Protein AF-A0A925H344-F1 (afdb_monomer)

Secondary structure (DSSP, 8-state):
-HHHHTT---TTS----HHHHHHHHHHHHHHHHHHHHHHHHHHHHHHHHHHHHS-EEEEEETT-BBTTT-SB-TTTHHHHHTT--EEEE-TTSSEEEEEE-TTSSEEEEEEE---SHHHHHT-HHHHHHHHHHHHHHHHHHHHHHHHHHHHHHHHHHHHHTT-TT--------SHHHHHHHHHHHHHHHHHHHHHHHT-

Radius of gyration: 33.91 Å; Cα contacts (8 Å, |Δi|>4): 231; chains: 1; bounding box: 61×30×98 Å

Mean predicted aligned error: 12.27 Å

Structure (mmCIF, N/CA/C/O backbone):
data_AF-A0A925H344-F1
#
_entry.id   AF-A0A925H344-F1
#
loop_
_atom_site.group_PDB
_atom_site.id
_atom_site.type_symbol
_atom_site.label_atom_id
_atom_site.label_alt_id
_atom_site.label_comp_id
_atom_site.label_asym_id
_atom_site.label_entity_id
_atom_site.label_seq_id
_atom_site.pdbx_PDB_ins_code
_atom_site.Cartn_x
_atom_site.Cartn_y
_atom_site.Cartn_z
_atom_site.occupancy
_atom_site.B_iso_or_equiv
_atom_site.auth_seq_id
_atom_site.auth_comp_id
_atom_site.auth_asym_id
_atom_site.auth_atom_id
_atom_site.pdbx_PDB_model_num
ATOM 1 N N . MET A 1 1 ? 6.591 7.197 -0.390 1.00 39.47 1 MET A N 1
ATOM 2 C CA . MET A 1 1 ? 7.291 8.301 -1.085 1.00 39.47 1 MET A CA 1
ATOM 3 C C . MET A 1 1 ? 8.754 7.996 -1.436 1.00 39.47 1 MET A C 1
ATOM 5 O O . MET A 1 1 ? 9.255 8.647 -2.330 1.00 39.47 1 MET A O 1
ATOM 9 N N . VAL A 1 2 ? 9.429 7.011 -0.816 1.00 33.62 2 VAL A N 1
ATOM 10 C CA . VAL A 1 2 ? 10.879 6.747 -1.024 1.00 33.62 2 VAL A CA 1
ATOM 11 C C . VAL A 1 2 ? 11.198 5.839 -2.230 1.00 33.62 2 VAL A C 1
ATOM 13 O O . VAL A 1 2 ? 12.257 5.954 -2.831 1.00 33.62 2 VAL A O 1
ATOM 16 N N . ILE A 1 3 ? 10.279 4.955 -2.638 1.00 36.22 3 ILE A N 1
ATOM 17 C CA . ILE A 1 3 ? 10.518 4.031 -3.768 1.00 36.22 3 ILE A CA 1
ATOM 18 C C . ILE A 1 3 ? 10.319 4.728 -5.127 1.00 36.22 3 ILE A C 1
ATOM 20 O O . ILE A 1 3 ? 10.971 4.373 -6.103 1.00 36.22 3 ILE A O 1
ATOM 24 N N . ALA A 1 4 ? 9.461 5.753 -5.187 1.00 35.78 4 ALA A N 1
ATOM 25 C CA . ALA A 1 4 ? 9.237 6.527 -6.407 1.00 35.78 4 ALA A CA 1
ATOM 26 C C . ALA A 1 4 ? 10.432 7.437 -6.722 1.00 35.78 4 ALA A C 1
ATOM 28 O O . ALA A 1 4 ? 10.891 7.432 -7.852 1.00 35.78 4 ALA A O 1
ATOM 29 N N . THR A 1 5 ? 11.020 8.111 -5.729 1.00 38.22 5 THR A N 1
ATOM 30 C CA . THR A 1 5 ? 12.195 8.986 -5.913 1.00 38.22 5 THR A CA 1
ATOM 31 C C . THR A 1 5 ? 13.474 8.245 -6.302 1.00 38.22 5 THR A C 1
ATOM 33 O O . THR A 1 5 ? 14.346 8.836 -6.924 1.00 38.22 5 THR A O 1
ATOM 36 N N . ALA A 1 6 ? 13.589 6.945 -6.015 1.00 40.22 6 ALA A N 1
ATOM 37 C CA . ALA A 1 6 ? 14.701 6.132 -6.516 1.00 40.22 6 ALA A CA 1
ATOM 38 C C . ALA A 1 6 ? 14.587 5.803 -8.023 1.00 40.22 6 ALA A C 1
ATOM 40 O O . ALA A 1 6 ? 15.568 5.384 -8.637 1.00 40.22 6 ALA A O 1
ATOM 41 N N . ILE A 1 7 ? 13.397 5.974 -8.616 1.00 46.97 7 ILE A N 1
ATOM 42 C CA . ILE A 1 7 ? 13.079 5.642 -10.017 1.00 46.97 7 ILE A CA 1
ATOM 43 C C . ILE A 1 7 ? 12.590 6.887 -10.792 1.00 46.97 7 ILE A C 1
ATOM 45 O O . ILE A 1 7 ? 12.411 6.836 -12.014 1.00 46.97 7 ILE A O 1
ATOM 49 N N . ASP A 1 8 ? 12.413 8.024 -10.115 1.00 42.53 8 ASP A N 1
ATOM 50 C CA . ASP A 1 8 ? 12.035 9.292 -10.728 1.00 42.53 8 ASP A CA 1
ATOM 51 C C . ASP A 1 8 ? 13.272 9.930 -11.365 1.00 42.53 8 ASP A C 1
ATOM 53 O O . ASP A 1 8 ? 14.034 10.688 -10.771 1.00 42.53 8 ASP A O 1
ATOM 57 N N . PHE A 1 9 ? 13.526 9.508 -12.599 1.00 51.25 9 PHE A N 1
ATOM 58 C CA . PHE A 1 9 ? 14.615 9.968 -13.450 1.00 51.25 9 PHE A CA 1
ATOM 59 C C . PHE A 1 9 ? 14.248 11.275 -14.172 1.00 51.25 9 PHE A C 1
ATOM 61 O O . PHE A 1 9 ? 14.532 11.402 -15.370 1.00 51.25 9 PHE A O 1
ATOM 68 N N . ASP A 1 10 ? 13.612 12.228 -13.484 1.00 39.88 10 ASP A N 1
ATOM 69 C CA . ASP A 1 10 ? 13.371 13.553 -14.052 1.00 39.88 10 ASP A CA 1
ATOM 70 C C . ASP A 1 10 ? 14.667 14.374 -14.034 1.00 39.88 10 ASP A C 1
ATOM 72 O O . ASP A 1 10 ? 15.382 14.488 -13.040 1.00 39.88 10 ASP A O 1
ATOM 76 N N . GLY A 1 11 ? 15.041 14.858 -15.210 1.00 44.53 11 GLY A N 1
ATOM 77 C CA . GLY A 1 11 ? 16.365 15.384 -15.515 1.00 44.53 11 GLY A CA 1
ATOM 78 C C . GLY A 1 11 ? 16.569 16.840 -15.117 1.00 44.53 11 GLY A C 1
ATOM 79 O O . GLY A 1 11 ? 17.247 17.543 -15.865 1.00 44.53 11 GLY A O 1
ATOM 80 N N . SER A 1 12 ? 15.999 17.297 -14.004 1.00 42.88 12 SER A N 1
ATOM 81 C CA . SER A 1 12 ? 16.186 18.672 -13.526 1.00 42.88 12 SER A CA 1
ATOM 82 C C . SER A 1 12 ? 17.013 18.788 -12.255 1.00 42.88 12 SER A C 1
ATOM 84 O O . SER A 1 12 ? 17.460 19.895 -11.971 1.00 42.88 12 SER A O 1
ATOM 86 N N . ASP A 1 13 ? 17.260 17.694 -11.525 1.00 41.09 13 ASP A N 1
ATOM 87 C CA . ASP A 1 13 ? 18.053 17.771 -10.302 1.00 41.09 13 ASP A CA 1
ATOM 88 C C . ASP A 1 13 ? 19.386 17.031 -10.404 1.00 41.09 13 ASP A C 1
ATOM 90 O O . ASP A 1 13 ? 19.507 15.892 -10.862 1.00 41.09 13 ASP A O 1
ATOM 94 N N . GLN A 1 14 ? 20.422 17.731 -9.968 1.00 41.38 14 GLN A N 1
ATOM 95 C CA . GLN A 1 14 ? 21.831 17.380 -10.052 1.00 41.38 14 GLN A CA 1
ATOM 96 C C . GLN A 1 14 ? 22.206 16.288 -9.033 1.00 41.38 14 GLN A C 1
ATOM 98 O O . GLN A 1 14 ? 23.366 16.154 -8.656 1.00 41.38 14 GLN A O 1
ATOM 103 N N . GLN A 1 15 ? 21.258 15.463 -8.590 1.00 41.72 15 GLN A N 1
ATOM 104 C CA . GLN A 1 15 ? 21.539 14.253 -7.829 1.00 41.72 15 GLN A CA 1
ATOM 105 C C . GLN A 1 15 ? 21.695 13.090 -8.803 1.00 41.72 15 GLN A C 1
ATOM 107 O O . GLN A 1 15 ? 20.740 12.448 -9.235 1.00 41.72 15 GLN A O 1
ATOM 112 N N . ARG A 1 16 ? 22.952 12.834 -9.181 1.00 45.78 16 ARG A N 1
ATOM 113 C CA . ARG A 1 16 ? 23.370 11.679 -9.983 1.00 45.78 16 ARG A CA 1
ATOM 114 C C . ARG A 1 16 ? 23.020 10.390 -9.236 1.00 45.78 16 ARG A C 1
ATOM 116 O O . ARG A 1 16 ? 23.865 9.831 -8.541 1.00 45.78 16 ARG A O 1
ATOM 123 N N . ALA A 1 17 ? 21.788 9.908 -9.377 1.00 53.41 17 ALA A N 1
ATOM 124 C CA . ALA A 1 17 ? 21.436 8.568 -8.935 1.00 53.41 17 ALA A CA 1
ATOM 125 C C . ALA A 1 17 ? 22.436 7.586 -9.580 1.00 53.41 17 ALA A C 1
ATOM 127 O O . ALA A 1 17 ? 22.661 7.674 -10.794 1.00 53.41 17 ALA A O 1
ATOM 128 N N . PRO A 1 18 ? 23.054 6.666 -8.815 1.00 58.53 18 PRO A N 1
ATOM 129 C CA . PRO A 1 18 ? 24.131 5.800 -9.309 1.00 58.53 18 PRO A CA 1
ATOM 130 C C . PRO A 1 18 ? 23.717 5.006 -10.555 1.00 58.53 18 PRO A C 1
ATOM 132 O O . PRO A 1 18 ? 24.510 4.821 -11.477 1.00 58.53 18 PRO A O 1
ATOM 135 N N . LEU A 1 19 ? 22.436 4.639 -10.641 1.00 60.47 19 LEU A N 1
ATOM 136 C CA . LEU A 1 19 ? 21.855 3.987 -11.809 1.00 60.47 19 LEU A CA 1
ATOM 137 C C . LEU A 1 19 ? 21.878 4.880 -13.060 1.00 60.47 19 LEU A C 1
ATOM 139 O O . LEU A 1 19 ? 22.221 4.400 -14.135 1.00 60.47 19 LEU A O 1
ATOM 143 N N . GLY A 1 20 ? 21.587 6.180 -12.952 1.00 65.31 20 GLY A N 1
ATOM 144 C CA . GLY A 1 20 ? 21.528 7.095 -14.101 1.00 65.31 20 GLY A CA 1
ATOM 145 C C . GLY A 1 20 ? 22.856 7.220 -14.847 1.00 65.31 20 GLY A C 1
ATOM 146 O O . GLY A 1 20 ? 22.875 7.285 -16.079 1.00 65.31 20 GLY A O 1
ATOM 147 N N . THR A 1 21 ? 23.965 7.172 -14.109 1.00 71.88 21 THR A N 1
ATOM 148 C CA . THR A 1 21 ? 25.316 7.143 -14.679 1.00 71.88 21 THR A CA 1
ATOM 149 C C . THR A 1 21 ? 25.535 5.869 -15.494 1.00 71.88 21 THR A C 1
ATOM 151 O O . THR A 1 21 ? 25.977 5.951 -16.640 1.00 71.88 21 THR A O 1
ATOM 154 N N . ILE A 1 22 ? 25.140 4.709 -14.956 1.00 73.12 22 ILE A N 1
ATOM 155 C CA . ILE A 1 22 ? 25.232 3.412 -15.647 1.00 73.12 22 ILE A CA 1
ATOM 156 C C . ILE A 1 22 ? 24.395 3.431 -16.932 1.00 73.12 22 ILE A C 1
ATOM 158 O O . ILE A 1 22 ? 24.887 3.033 -17.983 1.00 73.12 22 ILE A O 1
ATOM 162 N N . PHE A 1 23 ? 23.175 3.976 -16.895 1.00 73.62 23 PHE A N 1
ATOM 163 C CA . PHE A 1 23 ? 22.333 4.118 -18.089 1.00 73.62 23 PHE A CA 1
ATOM 164 C C . PHE A 1 23 ? 22.983 4.974 -19.178 1.00 73.62 23 PHE A C 1
ATOM 166 O O . PHE A 1 23 ? 22.948 4.611 -20.352 1.00 73.62 23 PHE A O 1
ATOM 173 N N . SER A 1 24 ? 23.575 6.111 -18.804 1.00 76.88 24 SER A N 1
ATOM 174 C CA . SER A 1 24 ? 24.254 6.978 -19.771 1.00 76.88 24 SER A CA 1
ATOM 175 C C . SER A 1 24 ? 25.500 6.324 -20.373 1.00 76.88 24 SER A C 1
ATOM 177 O O . SER A 1 24 ? 25.749 6.487 -21.567 1.00 76.88 24 SER A O 1
ATOM 179 N N . LEU A 1 25 ? 26.233 5.542 -19.572 1.00 83.38 25 LEU A N 1
ATOM 180 C CA . LEU A 1 25 ? 27.376 4.761 -20.033 1.00 83.38 25 LEU A CA 1
ATOM 181 C C . LEU A 1 25 ? 26.932 3.686 -21.030 1.00 83.38 25 LEU A C 1
ATOM 183 O O . LEU A 1 25 ? 27.507 3.589 -22.107 1.00 83.38 25 LEU A O 1
ATOM 187 N N . GLN A 1 26 ? 25.866 2.948 -20.714 1.00 85.44 26 GLN A N 1
ATOM 188 C CA . GLN A 1 26 ? 25.322 1.911 -21.592 1.00 85.44 26 GLN A CA 1
ATOM 189 C C . GLN A 1 26 ? 24.794 2.474 -22.916 1.00 85.44 26 GLN A C 1
ATOM 191 O O . GLN A 1 26 ? 25.043 1.895 -23.967 1.00 85.44 26 GLN A O 1
ATOM 196 N N . LEU A 1 27 ? 24.128 3.634 -22.900 1.00 85.00 27 LEU A N 1
ATOM 197 C CA . LEU A 1 27 ? 23.721 4.324 -24.129 1.00 85.00 27 LEU A CA 1
ATOM 198 C C . LEU A 1 27 ? 24.936 4.712 -24.989 1.00 85.00 27 LEU A C 1
ATOM 200 O O . LEU A 1 27 ? 24.907 4.523 -26.204 1.00 85.00 27 LEU A O 1
ATOM 204 N N . ALA A 1 28 ? 25.995 5.244 -24.373 1.00 87.00 28 ALA A N 1
ATOM 205 C CA . ALA A 1 28 ? 27.218 5.604 -25.088 1.00 87.00 28 ALA A CA 1
ATOM 206 C C . ALA A 1 28 ? 27.927 4.367 -25.669 1.00 87.00 28 ALA A C 1
ATOM 208 O O . ALA A 1 28 ? 28.370 4.401 -26.815 1.00 87.00 28 ALA A O 1
ATOM 209 N N . GLU A 1 29 ? 27.986 3.268 -24.915 1.00 89.69 29 GLU A N 1
ATOM 210 C CA . GLU A 1 29 ? 28.574 1.995 -25.344 1.00 89.69 29 GLU A CA 1
ATOM 211 C C . GLU A 1 29 ? 27.781 1.359 -26.495 1.00 89.69 29 GLU A C 1
ATOM 213 O O . GLU A 1 29 ? 28.364 0.980 -27.510 1.00 89.69 29 GLU A O 1
ATOM 218 N N . ALA A 1 30 ? 26.449 1.306 -26.384 1.00 89.06 30 ALA A N 1
ATOM 219 C CA . ALA A 1 30 ? 25.567 0.790 -27.428 1.00 89.06 30 ALA A CA 1
ATOM 220 C C . ALA A 1 30 ? 25.682 1.612 -28.720 1.00 89.06 30 ALA A C 1
ATOM 222 O O . ALA A 1 30 ? 25.824 1.049 -29.805 1.00 89.06 30 ALA A O 1
ATOM 223 N N . ARG A 1 31 ? 25.690 2.945 -28.606 1.00 89.75 31 ARG A N 1
ATOM 224 C CA . ARG A 1 31 ? 25.918 3.841 -29.743 1.00 89.75 31 ARG A CA 1
ATOM 225 C C . ARG A 1 31 ? 27.263 3.564 -30.408 1.00 89.75 31 ARG A C 1
ATOM 227 O O . ARG A 1 31 ? 27.303 3.357 -31.615 1.00 89.75 31 ARG A O 1
ATOM 234 N N . ASN A 1 32 ? 28.345 3.553 -29.631 1.00 91.88 32 ASN A N 1
ATOM 235 C CA . ASN A 1 32 ? 29.686 3.349 -30.168 1.00 91.88 32 ASN A CA 1
ATOM 236 C C . ASN A 1 32 ? 29.801 1.984 -30.865 1.00 91.88 32 ASN A C 1
ATOM 238 O O . ASN A 1 32 ? 30.352 1.890 -31.958 1.00 91.88 32 ASN A O 1
ATOM 242 N N . ALA A 1 33 ? 29.217 0.933 -30.282 1.00 91.25 33 ALA A N 1
ATOM 243 C CA . ALA A 1 33 ? 29.171 -0.390 -30.897 1.00 91.25 33 ALA A CA 1
ATOM 244 C C . ALA A 1 33 ? 28.435 -0.375 -32.248 1.00 91.25 33 ALA A C 1
ATOM 246 O O . ALA A 1 33 ? 28.910 -0.980 -33.206 1.00 91.25 33 ALA A O 1
ATOM 247 N N . TYR A 1 34 ? 27.317 0.349 -32.350 1.00 91.19 34 TYR A N 1
ATOM 248 C CA . TYR A 1 34 ? 26.589 0.499 -33.609 1.00 91.19 34 TYR A CA 1
ATOM 249 C C . TYR A 1 34 ? 27.370 1.307 -34.657 1.00 91.19 34 TYR A C 1
ATOM 251 O O . TYR A 1 34 ? 27.459 0.890 -35.807 1.00 91.19 34 TYR A O 1
ATOM 259 N N . GLU A 1 35 ? 27.965 2.437 -34.271 1.00 90.38 35 GLU A N 1
ATOM 260 C CA . GLU A 1 35 ? 28.699 3.313 -35.197 1.00 90.38 35 GLU A CA 1
ATOM 261 C C . GLU A 1 35 ? 29.990 2.660 -35.722 1.00 90.38 35 GLU A C 1
ATOM 263 O O . GLU A 1 35 ? 30.365 2.882 -36.870 1.00 90.38 35 GLU A O 1
ATOM 268 N N . THR A 1 36 ? 30.655 1.827 -34.914 1.00 91.75 36 THR A N 1
ATOM 269 C CA . THR A 1 36 ? 31.927 1.177 -35.286 1.00 91.75 36 THR A CA 1
ATOM 270 C C . THR A 1 36 ? 31.762 -0.198 -35.933 1.00 91.75 36 THR A C 1
ATOM 272 O O . THR A 1 36 ? 32.569 -0.570 -36.781 1.00 91.75 36 THR A O 1
ATOM 275 N N . GLY A 1 37 ? 30.741 -0.967 -35.543 1.00 87.50 37 GLY A N 1
ATOM 276 C CA . GLY A 1 37 ? 30.573 -2.365 -35.957 1.00 87.50 37 GLY A CA 1
ATOM 277 C C . GLY A 1 37 ? 29.155 -2.741 -36.388 1.00 87.50 37 GLY A C 1
ATOM 278 O O . GLY A 1 37 ? 28.855 -3.929 -36.532 1.00 87.50 37 GLY A O 1
ATOM 279 N N . GLY A 1 38 ? 28.276 -1.755 -36.579 1.00 91.75 38 GLY A N 1
ATOM 280 C CA . GLY A 1 38 ? 26.929 -1.945 -37.102 1.00 91.75 38 GLY A CA 1
ATOM 281 C C . GLY A 1 38 ? 25.988 -2.742 -36.182 1.00 91.75 38 GLY A C 1
ATOM 282 O O . GLY A 1 38 ? 26.225 -2.877 -34.975 1.00 91.75 38 GLY A O 1
ATOM 283 N N . PRO A 1 39 ? 24.898 -3.300 -36.745 1.00 91.56 39 PRO A N 1
ATOM 284 C CA . PRO A 1 39 ? 23.884 -4.041 -35.989 1.00 91.56 39 PRO A CA 1
ATOM 285 C C . PRO A 1 39 ? 24.432 -5.260 -35.235 1.00 91.56 39 PRO A C 1
ATOM 287 O O . PRO A 1 39 ? 23.941 -5.595 -34.156 1.00 91.56 39 PRO 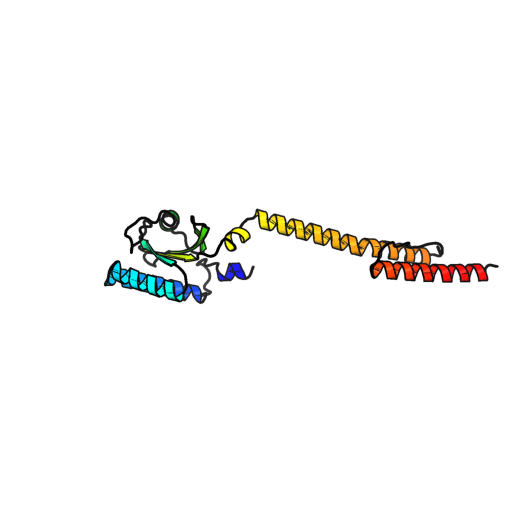A O 1
ATOM 290 N N . ASP A 1 40 ? 25.457 -5.925 -35.776 1.00 92.19 40 ASP A N 1
ATO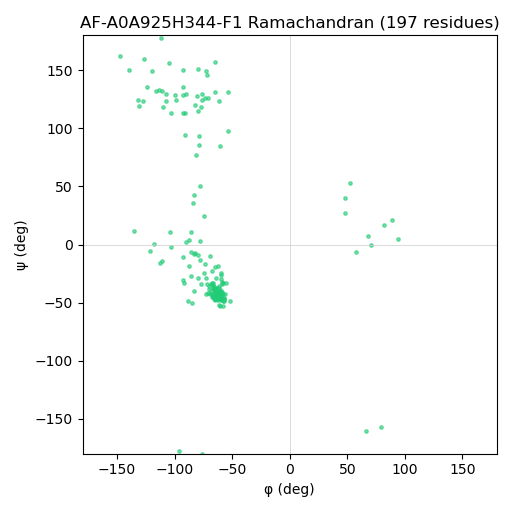M 291 C CA . ASP A 1 40 ? 26.045 -7.125 -35.173 1.00 92.19 40 ASP A CA 1
ATOM 292 C C . ASP A 1 40 ? 26.830 -6.823 -33.896 1.00 92.19 40 ASP A C 1
ATOM 294 O O . ASP A 1 40 ? 26.716 -7.553 -32.905 1.00 92.19 40 ASP A O 1
ATOM 298 N N . ALA A 1 41 ? 27.611 -5.741 -33.899 1.00 91.56 41 ALA A N 1
ATOM 299 C CA . ALA A 1 41 ? 28.325 -5.289 -32.713 1.00 91.56 41 ALA A CA 1
ATOM 300 C C . ALA A 1 41 ? 27.352 -4.780 -31.643 1.00 91.56 41 ALA A C 1
ATOM 302 O O . ALA A 1 41 ? 27.474 -5.159 -30.477 1.00 91.56 41 ALA A O 1
ATOM 303 N N . LEU A 1 42 ? 26.332 -4.012 -32.045 1.00 91.75 42 LEU A N 1
ATOM 304 C CA . LEU A 1 42 ? 25.273 -3.560 -31.143 1.00 91.75 42 LEU A CA 1
ATOM 305 C C . LEU A 1 42 ? 24.560 -4.739 -30.465 1.00 91.75 42 LEU A C 1
ATOM 307 O O . LEU A 1 42 ? 24.382 -4.731 -29.247 1.00 91.75 42 LEU A O 1
ATOM 311 N N . ARG A 1 43 ? 24.199 -5.783 -31.223 1.00 91.94 43 ARG A N 1
ATOM 312 C CA . ARG A 1 43 ? 23.538 -6.981 -30.681 1.00 91.94 43 ARG A CA 1
ATOM 313 C C . ARG A 1 43 ? 24.365 -7.643 -29.584 1.00 91.94 43 ARG A C 1
ATOM 315 O O . ARG A 1 43 ? 23.832 -7.933 -28.516 1.00 91.94 43 ARG A O 1
ATOM 322 N N . LYS A 1 44 ? 25.670 -7.827 -29.813 1.00 91.81 44 LYS A N 1
ATOM 323 C CA . LYS A 1 44 ? 26.586 -8.418 -28.822 1.00 91.81 44 LYS A CA 1
ATOM 324 C C . LYS A 1 44 ? 26.635 -7.597 -27.532 1.00 91.81 44 LYS A C 1
ATOM 326 O O . LYS A 1 44 ? 26.629 -8.175 -26.444 1.00 91.81 44 LYS A O 1
ATOM 331 N N . THR A 1 45 ? 26.658 -6.270 -27.643 1.00 90.00 45 THR A N 1
ATOM 332 C CA . THR A 1 45 ? 26.647 -5.362 -26.486 1.00 90.00 45 THR A CA 1
ATOM 333 C C . THR A 1 45 ? 25.337 -5.468 -25.703 1.00 90.00 45 THR A C 1
ATOM 335 O O . THR A 1 45 ? 25.363 -5.655 -24.486 1.00 90.00 45 THR A O 1
ATOM 338 N N . LEU A 1 46 ? 24.187 -5.436 -26.384 1.00 89.62 46 LEU A N 1
ATOM 339 C CA . LEU A 1 46 ? 22.876 -5.537 -25.731 1.00 89.62 46 LEU A CA 1
ATOM 340 C C . LEU A 1 46 ? 22.643 -6.910 -25.084 1.00 89.62 46 LEU A C 1
ATOM 342 O O . LEU A 1 46 ? 22.102 -6.989 -23.983 1.00 89.62 46 LEU A O 1
ATOM 346 N N . GLU A 1 47 ? 23.087 -7.997 -25.720 1.00 89.38 47 GLU A N 1
ATOM 347 C CA . GLU A 1 47 ? 23.016 -9.344 -25.142 1.00 89.38 47 GLU A CA 1
ATOM 348 C C . GLU A 1 47 ? 23.877 -9.479 -23.885 1.00 89.38 47 GLU A C 1
ATOM 350 O O . GLU A 1 47 ? 23.445 -10.091 -22.904 1.00 89.38 47 GLU A O 1
ATOM 355 N N . ARG A 1 48 ? 25.080 -8.889 -23.886 1.00 87.12 48 ARG A N 1
ATOM 356 C CA . ARG A 1 48 ? 25.954 -8.863 -22.708 1.00 87.12 48 ARG A CA 1
ATOM 357 C C . ARG A 1 48 ? 25.275 -8.147 -21.547 1.00 87.12 48 ARG A C 1
ATOM 359 O O . ARG A 1 48 ? 25.261 -8.675 -20.438 1.00 87.12 48 ARG A O 1
ATOM 366 N N . PHE A 1 49 ? 24.673 -6.991 -21.812 1.00 84.50 49 PHE A N 1
ATOM 367 C CA . PHE A 1 49 ? 23.944 -6.236 -20.800 1.00 84.50 49 PHE A CA 1
ATOM 368 C C . PHE A 1 49 ? 22.728 -7.009 -20.267 1.00 84.50 49 PHE A C 1
ATOM 370 O O . PHE A 1 49 ? 22.559 -7.148 -19.054 1.00 84.50 49 PHE A O 1
ATOM 377 N N . ARG A 1 50 ? 21.927 -7.608 -21.160 1.00 84.75 50 ARG A N 1
ATOM 378 C CA . ARG A 1 50 ? 20.761 -8.422 -20.786 1.00 84.75 50 ARG A CA 1
ATOM 379 C C . ARG A 1 50 ? 21.129 -9.568 -19.844 1.00 84.75 50 ARG A C 1
ATOM 381 O O . ARG A 1 50 ? 20.412 -9.798 -18.878 1.00 84.75 50 ARG A O 1
ATOM 388 N N . ARG A 1 51 ? 22.244 -10.267 -20.092 1.00 84.38 51 ARG A N 1
ATOM 389 C CA . ARG A 1 51 ? 22.710 -11.370 -19.228 1.00 84.38 51 ARG A CA 1
ATOM 390 C C . ARG A 1 51 ? 23.093 -10.914 -17.819 1.00 84.38 51 ARG A C 1
ATOM 392 O O . ARG A 1 51 ? 23.010 -11.714 -16.897 1.00 84.38 51 ARG A O 1
ATOM 399 N N . LEU A 1 52 ? 23.531 -9.665 -17.662 1.00 79.12 52 LEU A N 1
ATOM 400 C CA . LEU A 1 52 ? 24.021 -9.132 -16.389 1.00 79.12 52 LEU A CA 1
ATOM 401 C C . LEU A 1 52 ? 22.934 -8.436 -15.563 1.00 79.12 52 LEU A C 1
ATOM 403 O O . LEU A 1 52 ? 23.027 -8.411 -14.341 1.00 79.12 52 LEU A O 1
ATOM 407 N N . THR A 1 53 ? 21.930 -7.838 -16.206 1.00 72.06 53 THR A N 1
ATOM 408 C CA . THR A 1 53 ? 20.926 -6.990 -15.529 1.00 72.06 53 THR A CA 1
ATOM 409 C C . THR A 1 53 ? 19.500 -7.539 -15.645 1.00 72.06 53 THR A C 1
ATOM 411 O O . THR A 1 53 ? 18.562 -6.904 -15.166 1.00 72.06 53 THR A O 1
ATOM 414 N N . ASP A 1 54 ? 19.318 -8.687 -16.309 1.00 76.12 54 ASP A N 1
ATOM 415 C CA . ASP A 1 54 ? 18.012 -9.303 -16.616 1.00 76.12 54 ASP A CA 1
ATOM 416 C C . ASP A 1 54 ? 16.995 -8.305 -17.209 1.00 76.12 54 ASP A C 1
ATOM 418 O O . ASP A 1 54 ? 15.780 -8.399 -17.058 1.00 76.12 54 ASP A O 1
ATOM 422 N N . SER A 1 55 ? 17.520 -7.273 -17.869 1.00 78.56 55 SER A N 1
ATOM 423 C CA . SER A 1 55 ? 16.763 -6.147 -18.393 1.00 78.56 55 SER A CA 1
ATOM 424 C C . SER A 1 55 ? 17.039 -6.025 -19.880 1.00 78.56 55 SER A C 1
ATOM 426 O O . SER A 1 55 ? 18.182 -6.134 -20.328 1.00 78.56 55 SER A O 1
ATOM 428 N N . GLU A 1 56 ? 15.989 -5.808 -20.661 1.00 82.62 56 GLU A N 1
ATOM 429 C CA . GLU A 1 56 ? 16.098 -5.747 -22.113 1.00 82.62 56 GLU A CA 1
ATOM 430 C C . GLU A 1 56 ? 16.348 -4.296 -22.544 1.00 82.62 56 GLU A C 1
ATOM 432 O O . GLU A 1 56 ? 15.509 -3.413 -22.347 1.00 82.62 56 GLU A O 1
ATOM 437 N N . GLY A 1 57 ? 17.546 -4.048 -23.078 1.00 87.44 57 GLY A N 1
ATOM 438 C CA . GLY A 1 57 ? 17.943 -2.773 -23.670 1.00 87.44 57 GLY A CA 1
ATOM 439 C C . GLY A 1 57 ? 17.670 -2.761 -25.169 1.00 87.44 57 GLY A C 1
ATOM 440 O O . GLY A 1 57 ? 17.984 -3.725 -25.863 1.00 87.44 57 GLY A O 1
ATOM 441 N N . VAL A 1 58 ? 17.103 -1.669 -25.672 1.00 90.19 58 VAL A N 1
ATOM 442 C CA . VAL A 1 58 ? 16.803 -1.466 -27.093 1.00 90.19 58 VAL A CA 1
ATOM 443 C C . VAL A 1 58 ? 17.321 -0.096 -27.505 1.00 90.19 58 VAL A C 1
ATOM 445 O O . VAL A 1 58 ? 16.944 0.917 -26.913 1.00 90.19 58 VAL A O 1
ATOM 448 N N . LEU A 1 59 ? 18.166 -0.055 -28.535 1.00 91.25 59 LEU A N 1
ATOM 449 C CA . LEU A 1 59 ? 18.620 1.191 -29.146 1.00 91.25 59 LEU A CA 1
ATOM 450 C C . LEU A 1 59 ? 17.809 1.459 -30.414 1.00 91.25 59 LEU A C 1
ATOM 452 O O . LEU A 1 59 ? 17.692 0.600 -31.286 1.00 91.25 59 LEU A O 1
ATOM 456 N N . THR A 1 60 ? 17.254 2.661 -30.507 1.00 91.75 60 THR A N 1
ATOM 457 C CA . THR A 1 60 ? 16.418 3.097 -31.625 1.00 91.75 60 THR A CA 1
ATOM 458 C C . THR A 1 60 ? 16.919 4.401 -32.231 1.00 91.75 60 THR A C 1
ATOM 460 O O . THR A 1 60 ? 17.638 5.157 -31.574 1.00 91.75 60 THR A O 1
ATOM 463 N N . ASP A 1 61 ? 16.520 4.673 -33.469 1.00 90.44 61 ASP A N 1
ATOM 464 C CA . ASP A 1 61 ? 16.651 5.996 -34.083 1.00 90.44 61 ASP A CA 1
ATOM 465 C C . ASP A 1 61 ? 15.584 6.989 -33.568 1.00 90.44 61 ASP A C 1
ATOM 467 O O . ASP A 1 61 ? 14.715 6.663 -32.751 1.00 90.44 61 ASP A O 1
ATOM 471 N N . ALA A 1 62 ? 15.625 8.222 -34.075 1.00 85.94 62 ALA A N 1
ATOM 472 C CA . ALA A 1 62 ? 14.652 9.267 -33.754 1.00 85.94 62 ALA A CA 1
ATOM 473 C C . ALA A 1 62 ? 13.202 8.933 -34.175 1.00 85.94 62 ALA A C 1
ATOM 475 O O . ALA A 1 62 ? 12.255 9.545 -33.673 1.00 85.94 62 ALA A O 1
ATOM 476 N N . GLU A 1 63 ? 13.004 7.973 -35.080 1.00 85.44 63 GLU A N 1
ATOM 477 C CA . GLU A 1 63 ? 11.689 7.552 -35.565 1.00 85.44 63 GLU A CA 1
ATOM 478 C C . GLU A 1 63 ? 11.103 6.373 -34.771 1.00 85.44 63 GLU A C 1
ATOM 480 O O . GLU A 1 63 ? 9.902 6.089 -34.898 1.00 85.44 63 GLU A O 1
ATOM 485 N N . GLY A 1 64 ? 11.913 5.735 -33.919 1.00 85.12 64 GLY A N 1
ATOM 486 C CA . GLY A 1 64 ? 11.559 4.557 -33.128 1.00 85.12 64 GLY A CA 1
ATOM 487 C C . GLY A 1 64 ? 11.822 3.228 -33.842 1.00 85.12 64 GLY A C 1
ATOM 488 O O . GLY A 1 64 ? 11.201 2.215 -33.500 1.00 85.12 64 GLY A O 1
ATOM 489 N N . ARG A 1 65 ? 12.698 3.216 -34.851 1.00 90.94 65 ARG A N 1
ATOM 490 C CA . ARG A 1 65 ? 13.206 1.993 -35.479 1.00 90.94 65 ARG A CA 1
ATOM 491 C C . ARG A 1 65 ? 14.311 1.405 -34.621 1.00 90.94 65 ARG A C 1
ATOM 493 O O . ARG A 1 65 ? 15.252 2.104 -34.268 1.00 90.94 65 ARG A O 1
ATOM 500 N N . ASP A 1 66 ? 14.197 0.127 -34.296 1.00 92.06 66 ASP A N 1
ATOM 501 C CA . ASP A 1 66 ? 15.239 -0.620 -33.598 1.00 92.06 66 ASP A CA 1
ATOM 502 C C . ASP A 1 66 ? 16.432 -0.853 -34.530 1.00 92.06 66 ASP A C 1
ATOM 504 O O . ASP A 1 66 ? 16.278 -1.361 -35.641 1.00 92.06 66 ASP A O 1
ATOM 508 N N . LEU A 1 67 ? 17.618 -0.460 -34.071 1.00 90.81 67 LEU A N 1
ATOM 509 C CA . LEU A 1 67 ? 18.853 -0.505 -34.848 1.00 90.81 67 LEU A CA 1
ATOM 510 C C . LEU A 1 67 ? 19.474 -1.903 -34.936 1.00 90.81 67 LEU A C 1
ATOM 512 O O . LEU A 1 67 ? 20.346 -2.125 -35.773 1.00 90.81 67 LEU A O 1
ATOM 516 N N . VAL A 1 68 ? 19.028 -2.859 -34.114 1.00 90.56 68 VAL A N 1
ATOM 517 C CA . VAL A 1 68 ? 19.445 -4.264 -34.238 1.00 90.56 68 VAL A CA 1
ATOM 518 C C . VAL A 1 68 ? 18.588 -5.001 -35.255 1.00 90.56 68 VAL A C 1
ATOM 520 O O . VAL A 1 68 ? 19.116 -5.688 -36.126 1.00 90.56 68 VAL A O 1
ATOM 523 N N . SER A 1 69 ? 17.263 -4.898 -35.124 1.00 87.25 69 SER A N 1
ATOM 524 C CA . SER A 1 69 ? 16.320 -5.637 -35.973 1.00 87.25 69 SER A CA 1
ATOM 525 C C . SER A 1 69 ? 15.962 -4.907 -37.269 1.00 87.25 69 SER A C 1
ATOM 527 O O . SER A 1 69 ? 15.421 -5.518 -38.188 1.00 87.25 69 SER A O 1
ATOM 529 N N . GLY A 1 70 ? 16.202 -3.595 -37.342 1.00 86.12 70 GLY A N 1
ATOM 530 C CA . GLY A 1 70 ? 15.756 -2.731 -38.435 1.00 86.12 70 GLY A CA 1
ATOM 531 C C . GLY A 1 70 ? 14.240 -2.496 -38.463 1.00 86.12 70 GLY A C 1
ATOM 532 O O . GLY A 1 70 ? 13.744 -1.778 -39.336 1.00 86.12 70 GLY A O 1
ATOM 533 N N . GLN A 1 71 ? 13.485 -3.078 -37.526 1.00 88.31 71 GLN A N 1
ATOM 534 C CA . GLN A 1 71 ? 12.029 -2.999 -37.477 1.00 88.31 71 GLN A CA 1
ATOM 535 C C . GLN A 1 71 ? 11.555 -1.839 -36.601 1.00 88.31 71 GLN A C 1
ATOM 537 O O . GLN A 1 71 ? 12.195 -1.444 -35.627 1.00 88.31 71 GLN A O 1
ATOM 542 N N . ILE A 1 72 ? 10.388 -1.287 -36.929 1.00 85.94 72 ILE A N 1
ATOM 543 C CA . ILE A 1 72 ? 9.769 -0.239 -36.114 1.00 85.94 72 ILE A CA 1
ATOM 544 C C . ILE A 1 72 ? 9.128 -0.879 -34.883 1.00 85.94 72 ILE A C 1
ATOM 546 O O . ILE A 1 72 ? 8.180 -1.659 -34.993 1.00 85.94 72 ILE A O 1
ATOM 550 N N . ARG A 1 73 ? 9.602 -0.499 -33.696 1.00 82.44 73 ARG A N 1
ATOM 551 C CA . ARG A 1 73 ? 9.059 -0.971 -32.418 1.00 82.44 73 ARG A CA 1
ATOM 552 C C . ARG A 1 73 ? 7.775 -0.218 -32.092 1.00 82.44 73 ARG A C 1
ATOM 554 O O . ARG A 1 73 ? 7.809 0.862 -31.512 1.00 82.44 73 ARG A O 1
ATOM 561 N N . THR A 1 74 ? 6.618 -0.758 -32.472 1.00 83.94 74 THR A N 1
ATOM 562 C CA . THR A 1 74 ? 5.296 -0.118 -32.275 1.00 83.94 74 THR A CA 1
ATOM 563 C C . THR A 1 74 ? 4.954 0.170 -30.806 1.00 83.94 74 THR A C 1
ATOM 565 O O . THR A 1 74 ? 4.179 1.086 -30.507 1.00 83.94 74 THR A O 1
ATOM 568 N N . ASP A 1 75 ? 5.560 -0.577 -29.885 1.00 81.88 75 ASP A N 1
ATOM 569 C CA . ASP A 1 75 ? 5.487 -0.393 -28.438 1.00 81.88 75 ASP A CA 1
ATOM 570 C C . ASP A 1 75 ? 6.282 0.826 -27.935 1.00 81.88 75 ASP A C 1
ATOM 572 O O . ASP A 1 75 ? 5.874 1.439 -26.948 1.00 81.88 75 ASP A O 1
ATOM 576 N N . LEU A 1 76 ? 7.358 1.207 -28.633 1.00 83.25 76 LEU A N 1
ATOM 577 C CA . LEU A 1 76 ? 8.288 2.281 -28.248 1.00 83.25 76 LEU A CA 1
ATOM 578 C C . LEU A 1 76 ? 8.248 3.501 -29.186 1.00 83.25 76 LEU A C 1
ATOM 580 O O . LEU A 1 76 ? 8.683 4.584 -28.802 1.00 83.25 76 LEU A O 1
ATOM 584 N N . ARG A 1 77 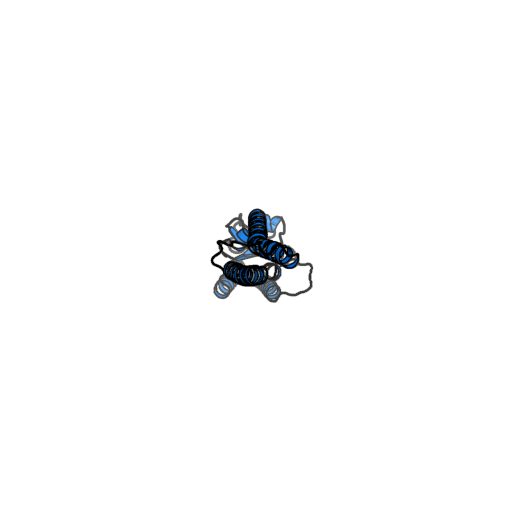? 7.665 3.368 -30.383 1.00 85.81 77 ARG A N 1
ATOM 585 C CA . ARG A 1 77 ? 7.584 4.406 -31.426 1.00 85.81 77 ARG A CA 1
ATOM 586 C C . ARG A 1 77 ? 7.027 5.725 -30.909 1.00 85.81 77 ARG A C 1
ATOM 58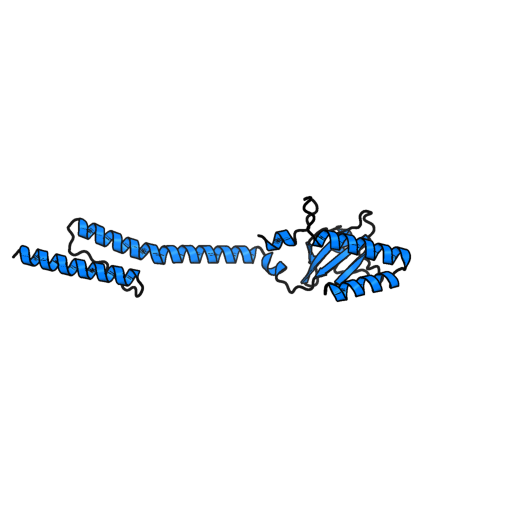8 O O . ARG A 1 77 ? 7.601 6.782 -31.154 1.00 85.81 77 ARG A O 1
ATOM 595 N N . ASP A 1 78 ? 5.907 5.672 -30.193 1.00 85.38 78 ASP A N 1
ATOM 596 C CA . ASP A 1 78 ? 5.267 6.884 -29.673 1.00 85.38 78 ASP A CA 1
ATOM 597 C C . ASP A 1 78 ? 6.134 7.561 -28.611 1.00 85.38 78 ASP A C 1
ATOM 599 O O . ASP A 1 78 ? 6.171 8.789 -28.539 1.00 85.38 78 ASP A O 1
ATOM 603 N N . ALA A 1 79 ? 6.848 6.771 -27.804 1.00 85.00 79 ALA A N 1
ATOM 604 C CA . ALA A 1 79 ? 7.767 7.288 -26.801 1.00 85.00 79 ALA A CA 1
ATOM 605 C C . ALA A 1 79 ? 8.994 7.942 -27.455 1.00 85.00 79 ALA A C 1
ATOM 607 O O . ALA A 1 79 ? 9.355 9.048 -27.055 1.00 85.00 79 ALA A O 1
ATOM 608 N N . ALA A 1 80 ? 9.566 7.323 -28.494 1.00 84.88 80 ALA A N 1
ATOM 609 C CA . ALA A 1 80 ? 10.670 7.879 -29.279 1.00 84.88 80 ALA A CA 1
ATOM 610 C C . ALA A 1 80 ? 10.271 9.193 -29.969 1.00 84.88 80 ALA A C 1
ATOM 612 O O . ALA A 1 80 ? 10.902 10.228 -29.753 1.00 84.88 80 ALA A O 1
ATOM 613 N N . ARG A 1 81 ? 9.147 9.199 -30.701 1.00 83.88 81 ARG A N 1
ATOM 614 C CA . ARG A 1 81 ? 8.653 10.387 -31.422 1.00 83.88 81 ARG A CA 1
ATOM 615 C C . ARG A 1 81 ? 8.295 11.545 -30.501 1.00 83.88 81 ARG A C 1
ATOM 617 O O . ARG A 1 81 ? 8.618 12.690 -30.798 1.00 83.88 81 ARG A O 1
ATOM 624 N N . ARG A 1 82 ? 7.646 11.262 -29.368 1.00 84.75 82 ARG A N 1
ATOM 625 C CA . ARG A 1 82 ? 7.337 12.282 -28.349 1.00 84.75 82 ARG A C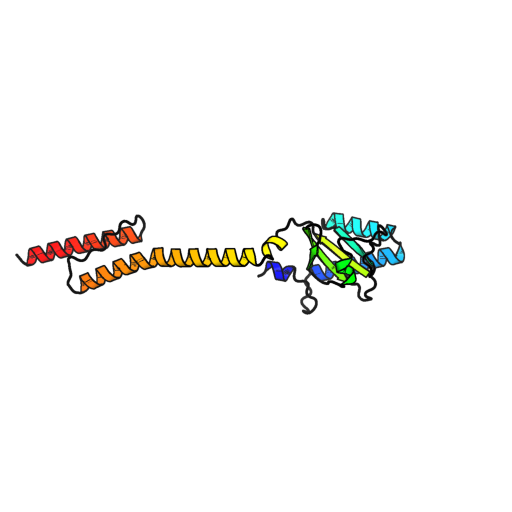A 1
ATOM 626 C C . ARG A 1 82 ? 8.549 12.639 -27.489 1.00 84.75 82 ARG A C 1
ATOM 628 O O . ARG A 1 82 ? 8.400 13.412 -26.548 1.00 84.75 82 ARG A O 1
ATOM 635 N N . ARG A 1 83 ? 9.721 12.057 -27.777 1.00 82.00 83 ARG A N 1
ATOM 636 C CA . ARG A 1 83 ? 10.966 12.218 -27.023 1.00 82.00 83 ARG A CA 1
ATOM 637 C C . ARG A 1 83 ? 10.763 12.052 -25.516 1.00 82.00 83 ARG A C 1
ATOM 639 O O . ARG A 1 83 ? 11.342 12.799 -24.728 1.00 82.00 83 ARG A O 1
ATOM 646 N N . ARG A 1 84 ? 9.923 11.088 -25.113 1.00 80.12 84 ARG A N 1
ATOM 647 C CA . ARG A 1 84 ? 9.618 10.831 -23.702 1.00 80.12 84 ARG A CA 1
ATOM 648 C C . ARG A 1 84 ? 10.895 10.429 -22.975 1.00 80.12 84 ARG A C 1
ATOM 650 O O . ARG A 1 84 ? 11.568 9.477 -23.368 1.00 80.12 84 ARG A O 1
ATOM 657 N N . ARG A 1 85 ? 11.219 11.182 -21.928 1.00 81.06 85 ARG A N 1
ATOM 658 C CA . ARG A 1 85 ? 12.368 10.949 -21.052 1.00 81.06 85 ARG A CA 1
ATOM 659 C C . ARG A 1 85 ? 11.887 10.374 -19.727 1.00 81.06 85 ARG A C 1
ATOM 661 O O . ARG A 1 85 ? 10.740 10.590 -19.346 1.00 81.06 85 ARG A O 1
ATOM 668 N N . GLY A 1 86 ? 12.781 9.676 -19.038 1.00 76.81 86 GLY A N 1
ATOM 669 C CA . GLY A 1 86 ? 12.508 9.149 -17.706 1.00 76.81 86 GLY A CA 1
ATOM 670 C C . GLY A 1 86 ? 11.673 7.873 -17.743 1.00 76.81 86 GLY A C 1
ATOM 671 O O . GLY A 1 86 ? 11.685 7.135 -18.734 1.00 76.81 86 GLY A O 1
ATOM 672 N N . THR A 1 87 ? 10.989 7.603 -16.637 1.00 76.12 87 THR A N 1
ATOM 673 C CA . THR A 1 87 ? 10.256 6.359 -16.398 1.00 76.12 87 THR A CA 1
ATOM 674 C C . THR A 1 87 ? 8.800 6.500 -16.832 1.00 76.12 87 THR A C 1
ATOM 676 O O . THR A 1 87 ? 8.106 7.428 -16.428 1.00 76.12 87 THR A O 1
ATOM 679 N N . PHE A 1 88 ? 8.302 5.566 -17.639 1.00 75.44 88 PHE A N 1
ATOM 680 C CA . PHE A 1 88 ? 6.909 5.550 -18.079 1.00 75.44 88 PHE A CA 1
ATOM 681 C C . PHE A 1 88 ? 6.378 4.126 -18.268 1.00 75.44 88 PHE A C 1
ATOM 683 O O . PHE A 1 88 ? 7.124 3.155 -18.387 1.00 75.44 88 PHE A O 1
ATOM 690 N N . ALA A 1 89 ? 5.053 3.995 -18.307 1.00 76.12 89 ALA A N 1
ATOM 691 C CA . ALA A 1 89 ? 4.401 2.719 -18.574 1.00 76.12 89 ALA A CA 1
ATOM 692 C C . ALA A 1 89 ? 4.533 2.335 -20.058 1.00 76.12 89 ALA A C 1
ATOM 694 O O . ALA A 1 89 ? 4.154 3.100 -20.949 1.00 76.12 89 ALA A O 1
ATOM 695 N N . GLY A 1 90 ? 5.045 1.135 -20.325 1.00 75.00 90 GLY A N 1
ATOM 696 C CA . GLY A 1 90 ? 5.104 0.559 -21.665 1.00 75.00 90 GLY A CA 1
ATOM 697 C C . GLY A 1 90 ? 3.770 -0.047 -22.096 1.00 75.00 90 GLY A C 1
ATOM 698 O O . GLY A 1 90 ? 3.018 -0.581 -21.278 1.00 75.00 90 GLY A O 1
ATOM 699 N N . LYS A 1 91 ? 3.499 -0.053 -23.409 1.00 74.50 91 LYS A N 1
ATOM 700 C CA . LYS A 1 91 ? 2.274 -0.651 -23.979 1.00 74.50 91 LYS A CA 1
ATOM 701 C C . LYS A 1 91 ? 2.125 -2.150 -23.685 1.00 74.50 91 LYS A C 1
ATOM 703 O O . LYS A 1 91 ? 1.009 -2.647 -23.617 1.00 74.50 91 LYS A O 1
ATOM 708 N N . ARG A 1 92 ? 3.237 -2.863 -23.471 1.00 69.62 92 ARG A N 1
ATOM 709 C CA . ARG A 1 92 ? 3.265 -4.295 -23.118 1.00 69.62 92 ARG A CA 1
ATOM 710 C C . ARG A 1 92 ? 3.130 -4.580 -21.612 1.00 69.62 92 ARG A C 1
ATOM 712 O O . ARG A 1 92 ? 3.334 -5.710 -21.192 1.00 69.62 92 ARG A O 1
ATOM 719 N N . GLY A 1 93 ? 2.780 -3.583 -20.793 1.00 63.72 93 GLY A N 1
ATOM 720 C CA . GLY A 1 93 ? 2.497 -3.785 -19.364 1.00 63.72 93 GLY A CA 1
ATOM 721 C C . GLY A 1 93 ? 3.724 -3.835 -18.444 1.00 63.72 93 GLY A C 1
ATOM 722 O O . GLY A 1 93 ? 3.594 -4.276 -17.305 1.00 63.72 93 GLY A O 1
ATOM 723 N N . GLY A 1 94 ? 4.882 -3.369 -18.916 1.00 74.50 94 GLY A N 1
ATOM 724 C CA . GLY A 1 94 ? 6.110 -3.212 -18.128 1.00 74.5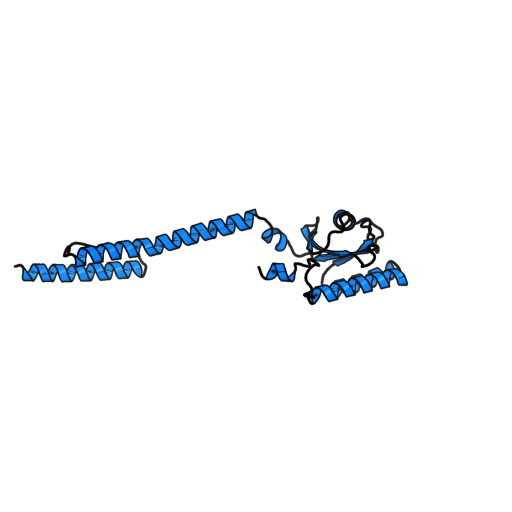0 94 GLY A CA 1
ATOM 725 C C . GLY A 1 94 ? 6.497 -1.747 -17.916 1.00 74.50 94 GLY A C 1
ATOM 726 O O . GLY A 1 94 ? 5.856 -0.835 -18.449 1.00 74.50 94 GLY A O 1
ATOM 727 N N . THR A 1 95 ? 7.570 -1.528 -17.164 1.00 76.56 95 THR A N 1
ATOM 728 C CA . THR A 1 95 ? 8.160 -0.199 -16.970 1.00 76.56 95 THR A CA 1
ATOM 729 C C . THR A 1 95 ? 9.213 0.038 -18.042 1.00 76.56 95 THR A C 1
ATOM 731 O O . THR A 1 95 ? 10.085 -0.802 -18.255 1.00 76.56 95 THR A O 1
ATOM 734 N N . VAL A 1 96 ? 9.132 1.177 -18.723 1.00 82.44 96 VAL A N 1
ATOM 735 C CA . VAL A 1 96 ? 10.093 1.578 -19.749 1.00 82.44 96 VAL A CA 1
ATOM 736 C C . VAL A 1 96 ? 10.810 2.830 -19.281 1.00 82.44 96 VAL A C 1
ATOM 738 O O . VAL A 1 96 ? 10.178 3.789 -18.843 1.00 82.44 96 VAL A O 1
ATOM 741 N N . ILE A 1 97 ? 12.133 2.821 -19.388 1.00 83.06 97 ILE A N 1
ATOM 742 C CA . ILE A 1 97 ? 12.972 3.987 -19.134 1.00 83.06 97 ILE A CA 1
ATOM 743 C C . ILE A 1 97 ? 13.542 4.438 -20.472 1.00 83.06 97 ILE A C 1
ATOM 745 O O . ILE A 1 97 ? 14.245 3.674 -21.129 1.00 83.06 97 ILE A O 1
ATOM 749 N N . GLY A 1 98 ? 13.219 5.664 -20.885 1.00 86.38 98 GLY A N 1
ATOM 750 C CA . GLY A 1 98 ? 13.692 6.253 -22.139 1.00 86.38 98 GLY A CA 1
ATOM 751 C C . GLY A 1 98 ? 14.741 7.333 -21.904 1.00 86.38 98 GLY A C 1
ATOM 752 O O . GLY A 1 98 ? 14.523 8.271 -21.129 1.00 86.38 98 GLY A O 1
ATOM 753 N N . ARG A 1 99 ? 15.877 7.234 -22.601 1.00 84.94 99 ARG A N 1
ATOM 754 C CA . ARG A 1 99 ? 16.940 8.248 -22.594 1.00 84.94 99 ARG A CA 1
ATOM 755 C C . ARG A 1 99 ? 17.358 8.597 -24.030 1.00 84.94 99 ARG A C 1
ATOM 757 O O . ARG A 1 99 ? 17.846 7.720 -24.743 1.00 84.94 99 ARG A O 1
ATOM 764 N N . PRO A 1 100 ? 17.208 9.863 -24.460 1.00 86.62 100 PRO A N 1
ATOM 765 C CA . PRO A 1 100 ? 17.797 10.321 -25.710 1.00 86.62 100 PRO A CA 1
ATOM 766 C C . PRO A 1 100 ? 19.313 10.459 -25.586 1.00 86.62 100 PRO A C 1
ATOM 768 O O . PRO A 1 100 ? 19.832 10.837 -24.532 1.00 86.62 100 PRO A O 1
ATOM 771 N N . SER A 1 101 ? 20.002 10.243 -26.699 1.00 84.50 101 SER A N 1
ATOM 772 C CA . SER A 1 101 ? 21.388 10.660 -26.894 1.00 84.50 101 SER A CA 1
ATOM 773 C C . SER A 1 101 ? 21.508 12.187 -26.881 1.00 84.50 101 SER A C 1
ATOM 775 O O . SER A 1 101 ? 20.541 12.910 -27.139 1.00 84.50 101 SER A O 1
ATOM 777 N N . ARG A 1 102 ? 22.710 12.688 -26.570 1.00 80.19 102 ARG A N 1
ATOM 778 C CA . ARG A 1 102 ? 23.013 14.130 -26.488 1.00 80.19 102 ARG A CA 1
ATOM 779 C C . ARG A 1 102 ? 22.733 14.873 -27.797 1.00 80.19 102 ARG A C 1
ATOM 781 O O . ARG A 1 102 ? 22.321 16.023 -27.757 1.00 80.19 102 ARG A O 1
ATOM 788 N N . ASP A 1 103 ? 22.921 14.204 -28.928 1.00 81.69 103 ASP A N 1
ATOM 789 C CA . ASP A 1 103 ? 22.626 14.709 -30.274 1.00 81.69 103 ASP A CA 1
ATOM 790 C C . ASP A 1 103 ? 21.165 14.503 -30.711 1.00 81.69 103 ASP A C 1
ATOM 792 O O . ASP A 1 103 ? 20.756 14.985 -31.763 1.00 81.69 103 ASP A O 1
ATOM 796 N N . GLY A 1 104 ? 20.359 13.788 -29.920 1.00 80.56 104 GLY A N 1
ATOM 797 C CA . GLY A 1 104 ? 18.955 13.507 -30.220 1.00 80.56 104 GLY A CA 1
ATOM 798 C C . GLY A 1 104 ? 18.712 12.571 -31.412 1.00 80.56 104 GLY A C 1
ATOM 799 O O . GLY A 1 104 ? 17.555 12.405 -31.793 1.00 80.56 104 GLY A O 1
ATOM 800 N N . GLN A 1 105 ? 19.767 11.975 -31.977 1.00 85.44 105 GLN A N 1
ATOM 801 C CA . GLN A 1 105 ? 19.704 11.03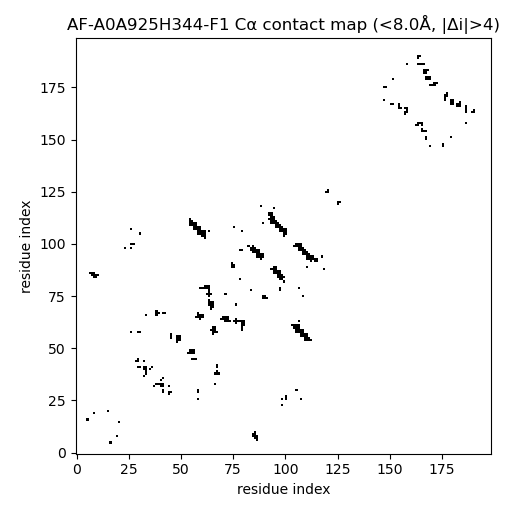7 -33.109 1.00 85.44 105 GLN A CA 1
ATOM 802 C C . GLN A 1 105 ? 19.245 9.642 -32.667 1.00 85.44 105 GLN A C 1
ATOM 804 O O . GLN A 1 105 ? 18.517 8.959 -33.384 1.00 85.44 105 GLN A O 1
ATOM 809 N N . TYR A 1 106 ? 19.638 9.251 -31.453 1.00 87.81 106 TYR A N 1
ATOM 810 C CA . TYR A 1 106 ? 19.389 7.927 -30.894 1.00 87.81 106 TYR A CA 1
ATOM 811 C C . TYR A 1 106 ? 18.570 7.988 -29.609 1.00 87.81 106 TYR A C 1
ATOM 813 O O . TYR A 1 106 ? 18.695 8.924 -28.813 1.00 87.81 106 TYR A O 1
ATOM 821 N N . PHE A 1 107 ? 17.786 6.943 -29.376 1.00 89.19 107 PHE A N 1
ATOM 822 C CA . PHE A 1 107 ? 17.037 6.713 -28.148 1.00 89.19 107 PHE A CA 1
ATOM 823 C C . PHE A 1 107 ? 17.340 5.327 -27.601 1.00 89.19 107 PHE A C 1
ATOM 825 O O . PHE A 1 107 ? 17.116 4.326 -28.280 1.00 89.19 107 PHE A O 1
ATOM 832 N N . TYR A 1 108 ? 17.804 5.273 -26.356 1.00 88.12 108 TYR A N 1
ATOM 833 C CA . TYR A 1 108 ? 17.965 4.024 -25.627 1.00 88.12 108 TYR A CA 1
ATOM 834 C C . TYR A 1 108 ? 16.778 3.819 -24.696 1.00 88.12 108 TYR A C 1
ATOM 836 O O . TYR A 1 108 ? 16.465 4.674 -23.860 1.00 88.12 108 TYR A O 1
ATOM 844 N N . PHE A 1 109 ? 16.119 2.680 -24.862 1.00 88.44 109 PHE A N 1
ATOM 845 C CA . PHE A 1 109 ? 15.029 2.230 -24.020 1.00 88.44 109 PHE A CA 1
ATOM 846 C C . PHE A 1 109 ? 15.481 1.031 -23.209 1.00 88.44 109 PHE A C 1
ATOM 848 O O . PHE A 1 109 ? 16.008 0.069 -23.760 1.00 88.44 109 PHE A O 1
ATOM 855 N N . LEU A 1 110 ? 15.217 1.063 -21.910 1.00 84.94 110 LEU A N 1
ATOM 856 C CA . LEU A 1 110 ? 15.283 -0.125 -21.080 1.00 84.94 110 LEU A CA 1
ATOM 857 C C . LEU A 1 110 ? 13.875 -0.551 -20.713 1.00 84.94 110 LEU A C 1
ATOM 859 O O . LEU A 1 110 ? 13.122 0.232 -20.132 1.00 84.94 110 LEU A O 1
ATOM 863 N N . THR A 1 111 ? 13.526 -1.789 -21.034 1.00 81.56 111 THR A N 1
ATOM 864 C CA . THR A 1 111 ? 12.251 -2.373 -20.637 1.00 81.56 111 THR A CA 1
ATOM 865 C C . THR A 1 111 ? 12.477 -3.317 -19.466 1.00 81.56 111 THR A C 1
ATOM 867 O O . THR A 1 111 ? 13.117 -4.359 -19.609 1.00 81.56 111 THR A O 1
ATOM 870 N N . LEU A 1 112 ? 11.938 -2.952 -18.304 1.00 75.56 112 LEU A N 1
ATOM 871 C CA . LEU A 1 112 ? 11.908 -3.801 -17.122 1.00 75.56 112 LEU A CA 1
ATOM 872 C C . LEU A 1 112 ? 10.585 -4.570 -17.121 1.00 75.56 112 LEU A C 1
ATOM 874 O O . LEU A 1 112 ? 9.507 -3.982 -16.965 1.00 75.56 112 LEU A O 1
ATOM 878 N N . GLN A 1 113 ? 10.656 -5.892 -17.284 1.00 67.44 113 GLN A N 1
ATOM 879 C CA . GLN A 1 113 ? 9.500 -6.789 -17.190 1.00 67.44 113 GLN A CA 1
ATOM 880 C C . GLN A 1 113 ? 9.117 -7.059 -15.721 1.00 67.44 113 GLN A C 1
ATOM 882 O O . GLN A 1 113 ? 8.945 -8.194 -15.293 1.00 67.44 113 GLN A O 1
ATOM 887 N N . GLY A 1 114 ? 8.966 -6.007 -14.914 1.00 59.38 114 GLY A N 1
ATOM 888 C CA . GLY A 1 114 ? 8.356 -6.116 -13.591 1.00 59.38 114 GLY A CA 1
ATOM 889 C C . GLY A 1 114 ? 6.838 -6.146 -13.740 1.00 59.38 114 GLY A C 1
ATOM 890 O O . GLY A 1 114 ? 6.258 -5.163 -14.199 1.00 59.38 114 GLY A O 1
ATOM 891 N N . ARG A 1 115 ? 6.179 -7.257 -13.378 1.00 53.56 115 ARG A N 1
ATOM 892 C CA . ARG A 1 115 ? 4.708 -7.391 -13.389 1.00 53.56 115 ARG A CA 1
ATOM 893 C C . ARG A 1 115 ? 4.065 -6.259 -12.583 1.00 53.56 115 ARG A C 1
ATOM 895 O O . ARG A 1 115 ? 3.962 -6.366 -11.372 1.00 53.56 115 ARG A O 1
ATOM 902 N N . GLY A 1 116 ? 3.612 -5.198 -13.247 1.00 55.56 116 GLY A N 1
ATOM 903 C CA . GLY A 1 116 ? 2.488 -4.338 -12.858 1.00 55.56 116 GLY A CA 1
ATOM 904 C C . GLY A 1 116 ? 2.486 -3.618 -11.501 1.00 55.56 116 GLY A C 1
ATOM 905 O O . GLY A 1 116 ? 1.590 -2.803 -11.317 1.00 55.56 116 GLY A O 1
ATOM 906 N N . VAL A 1 117 ? 3.428 -3.845 -10.578 1.00 56.03 117 VAL A N 1
ATOM 907 C CA . VAL A 1 117 ? 3.384 -3.260 -9.222 1.00 56.03 117 VAL A CA 1
ATOM 908 C C . VAL A 1 117 ? 3.381 -1.741 -9.300 1.00 56.03 117 VAL A C 1
ATOM 910 O O . VAL A 1 117 ? 2.507 -1.093 -8.740 1.00 56.03 117 VAL A O 1
ATOM 913 N N . VAL A 1 118 ? 4.282 -1.174 -10.105 1.00 56.22 118 VAL A N 1
ATOM 914 C CA . VAL A 1 118 ? 4.360 0.273 -10.342 1.00 56.22 118 VAL A CA 1
ATOM 915 C C . VAL A 1 118 ? 3.038 0.801 -10.919 1.00 56.22 118 VAL A C 1
ATOM 917 O O . VAL A 1 118 ? 2.512 1.790 -10.426 1.00 56.22 118 VAL A O 1
ATOM 920 N N . ARG A 1 119 ? 2.421 0.094 -11.878 1.00 58.84 119 ARG A N 1
ATOM 921 C CA . ARG A 1 119 ? 1.119 0.485 -12.449 1.00 58.84 119 ARG A CA 1
ATOM 922 C C . ARG A 1 119 ? -0.018 0.434 -11.422 1.00 58.84 119 ARG A C 1
ATOM 924 O O . ARG A 1 119 ? -0.866 1.315 -11.450 1.00 58.84 119 ARG A O 1
ATOM 931 N N . TRP A 1 120 ? -0.030 -0.553 -10.525 1.00 58.00 120 TRP A N 1
ATOM 932 C CA . TRP A 1 120 ? -1.029 -0.660 -9.455 1.00 58.00 120 TRP A CA 1
ATOM 933 C C . TRP A 1 120 ? -0.875 0.456 -8.411 1.00 58.00 120 TRP A C 1
ATOM 935 O O . TRP A 1 120 ? -1.868 0.992 -7.931 1.00 58.00 120 TRP A O 1
ATOM 945 N N . PHE A 1 121 ? 0.363 0.882 -8.140 1.00 58.44 121 PHE A N 1
ATOM 946 C CA . PHE A 1 121 ? 0.668 2.004 -7.247 1.00 58.44 121 PHE A CA 1
ATOM 947 C C . PHE A 1 121 ? 0.490 3.394 -7.868 1.00 58.44 121 PHE A C 1
ATOM 949 O O . PHE A 1 121 ? 0.600 4.371 -7.143 1.00 58.44 121 PHE A O 1
ATOM 956 N N . LEU A 1 122 ? 0.256 3.504 -9.177 1.00 61.72 122 LEU A N 1
ATOM 957 C CA . LEU A 1 122 ? 0.064 4.780 -9.884 1.00 61.72 122 LEU A CA 1
ATOM 958 C C . LEU A 1 122 ? -1.409 5.063 -10.210 1.00 61.72 122 LEU A C 1
ATOM 960 O O . LEU A 1 122 ? -1.718 6.101 -10.795 1.00 61.72 122 LEU A O 1
ATOM 964 N N . GLN A 1 123 ? -2.323 4.148 -9.874 1.00 69.88 123 GLN A N 1
ATOM 965 C CA . GLN A 1 123 ? -3.746 4.352 -10.118 1.00 69.88 123 GLN A CA 1
ATOM 966 C C . GLN A 1 123 ? -4.365 5.211 -9.002 1.00 69.88 123 GLN A C 1
ATOM 968 O O . GLN A 1 123 ? -4.360 4.792 -7.841 1.00 69.88 123 GLN A O 1
ATOM 973 N N . PRO A 1 124 ? -4.945 6.386 -9.325 1.00 75.62 124 PRO A N 1
ATOM 974 C CA . PRO A 1 124 ? -5.538 7.283 -8.327 1.00 75.62 124 PRO A CA 1
ATOM 975 C C . PRO A 1 124 ? -6.675 6.620 -7.538 1.00 75.62 124 PRO A C 1
ATOM 977 O O . PRO A 1 124 ? -6.862 6.910 -6.359 1.00 75.62 124 PRO A O 1
ATOM 980 N N . GLU A 1 125 ? -7.382 5.674 -8.156 1.00 78.38 125 GLU A N 1
ATOM 981 C CA . GLU A 1 125 ? -8.453 4.891 -7.532 1.00 78.38 125 GLU A CA 1
ATOM 982 C C . GLU A 1 125 ? -7.955 4.073 -6.331 1.00 78.38 125 GLU A C 1
ATOM 984 O O . GLU A 1 125 ? -8.618 4.027 -5.295 1.00 78.38 125 GLU A O 1
ATOM 989 N N . VAL A 1 126 ? -6.754 3.491 -6.425 1.00 82.81 126 VAL A N 1
ATOM 990 C CA . VAL A 1 126 ? -6.155 2.711 -5.331 1.00 82.81 126 VAL A CA 1
ATOM 991 C C . VAL A 1 126 ? -5.792 3.628 -4.165 1.00 82.81 126 VAL A C 1
ATOM 993 O O . VAL A 1 126 ? -6.040 3.284 -3.012 1.00 82.81 126 VAL A O 1
ATOM 996 N N . HIS A 1 127 ? -5.267 4.824 -4.444 1.00 83.00 127 HIS A N 1
ATOM 997 C CA . HIS A 1 127 ? -4.953 5.799 -3.399 1.00 83.00 127 HIS A CA 1
ATOM 998 C C . HIS A 1 127 ? -6.202 6.281 -2.663 1.00 83.00 127 HIS A C 1
ATOM 1000 O O . HIS A 1 127 ? -6.192 6.346 -1.434 1.00 83.00 127 HIS A O 1
ATOM 1006 N N . LEU A 1 128 ? -7.282 6.576 -3.393 1.00 90.12 128 LEU A N 1
ATOM 1007 C CA . LEU A 1 128 ? -8.554 6.974 -2.792 1.00 90.12 128 LEU A CA 1
ATOM 1008 C C . LEU A 1 128 ? -9.153 5.851 -1.942 1.00 90.12 128 LEU A C 1
ATOM 1010 O O . LEU A 1 128 ? -9.596 6.113 -0.826 1.00 90.12 128 LEU A O 1
ATOM 1014 N N . ALA A 1 129 ? -9.113 4.605 -2.421 1.00 90.12 129 ALA A N 1
ATOM 1015 C CA . ALA A 1 129 ? -9.588 3.454 -1.659 1.00 90.12 129 ALA A CA 1
ATOM 1016 C C . ALA A 1 129 ? -8.781 3.251 -0.366 1.00 90.12 129 ALA A C 1
ATOM 1018 O O . ALA A 1 129 ? -9.360 3.073 0.703 1.00 90.12 129 ALA A O 1
ATOM 1019 N N . VAL A 1 130 ? -7.449 3.334 -0.439 1.00 91.88 130 VAL A N 1
ATOM 1020 C CA . VAL A 1 130 ? -6.570 3.217 0.736 1.00 91.88 130 VAL A CA 1
ATOM 1021 C C . VAL A 1 130 ? -6.843 4.335 1.741 1.00 91.88 130 VAL A C 1
ATOM 1023 O O . VAL A 1 130 ? -6.954 4.061 2.936 1.00 91.88 130 VAL A O 1
ATOM 1026 N N . LEU A 1 131 ? -6.994 5.577 1.274 1.00 94.44 131 LEU A N 1
ATOM 1027 C CA . LEU A 1 131 ? -7.297 6.721 2.133 1.00 94.44 131 LEU A CA 1
ATOM 1028 C C . LEU A 1 131 ? -8.655 6.541 2.816 1.00 94.44 131 LEU A C 1
ATOM 1030 O O . LEU A 1 131 ? -8.741 6.684 4.032 1.00 94.44 131 LEU A O 1
ATOM 1034 N N . LEU A 1 132 ? -9.683 6.140 2.066 1.00 96.12 132 LEU A N 1
ATOM 1035 C CA . LEU A 1 132 ? -11.012 5.862 2.607 1.00 96.12 132 LEU A CA 1
ATOM 1036 C C . LEU A 1 132 ? -10.962 4.782 3.695 1.00 96.12 132 LEU A C 1
ATOM 1038 O O . LEU A 1 132 ? -11.507 4.977 4.780 1.00 96.12 132 LEU A O 1
ATOM 1042 N N . VAL A 1 133 ? -10.281 3.664 3.432 1.00 96.88 133 VAL A N 1
ATOM 1043 C CA . VAL A 1 133 ? -10.130 2.565 4.398 1.00 96.88 133 VAL A CA 1
ATOM 1044 C C . VAL A 1 133 ? -9.410 3.044 5.658 1.00 96.88 133 VAL A C 1
ATOM 1046 O O . VAL A 1 133 ? -9.874 2.767 6.763 1.00 96.88 133 VAL A O 1
ATOM 1049 N N . LEU A 1 134 ? -8.324 3.807 5.513 1.00 97.44 134 LEU A N 1
ATOM 1050 C CA . LEU A 1 134 ? -7.598 4.399 6.638 1.00 97.44 134 LEU A CA 1
ATOM 1051 C C . LEU A 1 134 ? -8.482 5.338 7.462 1.00 97.44 134 LEU A C 1
ATOM 1053 O O . LEU A 1 134 ? -8.481 5.252 8.689 1.00 97.44 134 LEU A O 1
ATOM 1057 N N . THR A 1 135 ? -9.259 6.206 6.814 1.00 97.38 135 THR A N 1
ATOM 1058 C CA . THR A 1 135 ? -10.176 7.126 7.497 1.00 97.38 135 THR A CA 1
ATOM 1059 C C . THR A 1 135 ? -11.260 6.369 8.256 1.00 97.38 135 THR A C 1
ATOM 1061 O O . THR A 1 135 ? -11.503 6.663 9.426 1.00 97.38 135 THR A O 1
ATOM 1064 N N . VAL A 1 136 ? -11.881 5.366 7.629 1.00 97.81 136 VAL A N 1
ATOM 1065 C CA . VAL A 1 136 ? -12.925 4.549 8.262 1.00 97.81 136 VAL A CA 1
ATOM 1066 C C . VAL A 1 136 ? -12.361 3.772 9.449 1.00 97.81 136 VAL A C 1
ATOM 1068 O O . VAL A 1 136 ? -12.953 3.806 10.527 1.00 97.81 136 VAL A O 1
ATOM 1071 N N . LEU A 1 137 ? -11.204 3.123 9.291 1.00 97.69 137 LEU A N 1
ATOM 1072 C CA . LEU A 1 137 ? -10.547 2.388 10.373 1.00 97.69 137 LEU A CA 1
ATOM 1073 C C . LEU A 1 137 ? -10.154 3.311 11.525 1.00 97.69 137 LEU A C 1
ATOM 1075 O O . LEU A 1 137 ? -10.443 2.999 12.677 1.00 97.69 137 LEU A O 1
ATOM 1079 N N . SER A 1 138 ? -9.548 4.462 11.228 1.00 97.19 138 SER A N 1
ATOM 1080 C CA . SER A 1 138 ? -9.157 5.445 12.242 1.00 97.19 138 SER A CA 1
ATOM 1081 C C . SER A 1 138 ? -10.370 5.961 13.021 1.00 97.19 138 SER A C 1
ATOM 1083 O O . SER A 1 138 ? -10.357 5.967 14.253 1.00 97.19 138 SER A O 1
ATOM 1085 N N . TYR A 1 139 ? -11.456 6.308 12.324 1.00 96.81 139 TYR A N 1
ATOM 1086 C CA . TYR A 1 139 ? -12.692 6.766 12.954 1.00 96.81 139 TYR A CA 1
ATOM 1087 C C . TYR A 1 139 ? -13.349 5.675 13.811 1.00 96.81 139 TYR A C 1
ATOM 1089 O O . TYR A 1 139 ? -13.748 5.930 14.951 1.00 96.81 139 TYR A O 1
ATOM 1097 N N . ALA A 1 140 ? -13.437 4.448 13.291 1.00 96.50 140 ALA A N 1
ATOM 1098 C CA . ALA A 1 140 ? -13.993 3.313 14.018 1.00 96.50 140 ALA A CA 1
ATOM 1099 C C . ALA A 1 140 ? -13.179 3.010 15.282 1.00 96.50 140 ALA A C 1
ATOM 1101 O O . ALA A 1 140 ? -13.756 2.823 16.354 1.00 96.50 140 ALA A O 1
ATOM 1102 N N . PHE A 1 141 ? -11.850 3.032 15.179 1.00 95.69 141 PHE A N 1
ATOM 1103 C CA . PHE A 1 141 ? -10.946 2.785 16.296 1.00 95.69 141 PHE A CA 1
ATOM 1104 C C . PHE A 1 141 ? -11.052 3.870 17.374 1.00 95.69 141 PHE A C 1
ATOM 1106 O O . PHE A 1 141 ? -11.214 3.559 18.555 1.00 95.69 141 PHE A O 1
ATOM 1113 N N . ALA A 1 142 ? -11.071 5.145 16.972 1.00 95.38 142 ALA A N 1
ATOM 1114 C CA . ALA A 1 142 ? -11.302 6.259 17.887 1.00 95.38 142 ALA A CA 1
ATOM 1115 C C . ALA A 1 142 ? -12.643 6.106 18.622 1.00 95.38 142 ALA A C 1
ATOM 1117 O O . ALA A 1 142 ? -12.707 6.196 19.846 1.00 95.38 142 ALA A O 1
ATOM 1118 N N . ARG A 1 143 ? -13.726 5.784 17.905 1.00 94.25 143 ARG A N 1
ATOM 1119 C CA . ARG A 1 143 ? -15.046 5.595 18.521 1.00 94.25 143 ARG A CA 1
ATOM 1120 C C . ARG A 1 143 ? -15.090 4.377 19.450 1.00 94.25 143 ARG A C 1
ATOM 1122 O O . ARG A 1 143 ? -15.723 4.449 20.505 1.00 94.25 143 ARG A O 1
ATOM 1129 N N . TYR A 1 144 ? -14.408 3.292 19.085 1.00 92.75 144 TYR A N 1
ATOM 1130 C CA . TYR A 1 144 ? -14.314 2.062 19.872 1.00 92.75 144 TYR A CA 1
ATOM 1131 C C . TYR A 1 144 ? -13.649 2.285 21.235 1.00 92.75 144 TYR A C 1
ATOM 1133 O O . TYR A 1 144 ? -14.109 1.694 22.214 1.00 92.75 144 TYR A O 1
ATOM 1141 N N . LEU A 1 145 ? -12.628 3.148 21.305 1.00 92.94 145 LEU A N 1
ATOM 1142 C CA . LEU A 1 145 ? -11.902 3.477 22.537 1.00 92.94 145 LEU A CA 1
ATOM 1143 C C . LEU A 1 145 ? -12.534 4.635 23.317 1.00 92.94 145 LEU A C 1
ATOM 1145 O O . LEU A 1 145 ? -12.766 4.528 24.518 1.00 92.94 145 LEU A O 1
ATOM 1149 N N . THR A 1 146 ? -12.859 5.746 22.656 1.00 94.62 146 THR A N 1
ATOM 1150 C CA . THR A 1 146 ? -13.318 6.963 23.342 1.00 94.62 146 THR A CA 1
ATOM 1151 C C . THR A 1 146 ? -14.726 6.814 23.918 1.00 94.62 146 THR A C 1
ATOM 1153 O O . THR A 1 146 ? -15.017 7.365 24.978 1.00 94.62 146 THR A O 1
ATOM 1156 N N . SER A 1 147 ? -15.619 6.060 23.265 1.00 93.06 147 SER A N 1
ATOM 1157 C CA . SER A 1 147 ? -16.992 5.882 23.757 1.00 93.06 147 SER A CA 1
ATOM 1158 C C . SER A 1 147 ? -17.076 5.236 25.153 1.00 93.06 147 SER A C 1
ATOM 1160 O O . SER A 1 147 ? -17.732 5.827 26.015 1.00 93.06 147 SER A O 1
ATOM 1162 N N . PRO A 1 148 ? -16.450 4.073 25.430 1.00 92.31 148 PRO A N 1
ATOM 1163 C CA . PRO A 1 148 ? -16.483 3.470 26.765 1.00 92.31 148 PRO A CA 1
ATOM 1164 C C . PRO A 1 148 ? -15.759 4.315 27.817 1.00 92.31 148 PRO A C 1
ATOM 1166 O O . PRO A 1 148 ? -16.262 4.428 28.931 1.00 92.31 148 PRO A O 1
ATOM 1169 N N . VAL A 1 149 ? -14.647 4.968 27.461 1.00 95.50 149 VAL A N 1
ATOM 1170 C CA . VAL A 1 149 ? -13.937 5.881 28.373 1.00 95.50 149 VAL A CA 1
ATOM 1171 C C . VAL A 1 149 ? -14.843 7.036 28.791 1.00 95.50 149 VAL A C 1
ATOM 1173 O O . VAL A 1 149 ? -14.950 7.338 29.974 1.00 95.50 149 VAL A O 1
ATOM 1176 N N . ARG A 1 150 ? -15.580 7.632 27.846 1.00 95.50 150 ARG A N 1
ATOM 1177 C CA . ARG A 1 150 ? -16.526 8.709 28.152 1.00 95.50 150 ARG A CA 1
ATOM 1178 C C . ARG A 1 150 ? -17.678 8.244 29.046 1.00 95.50 150 ARG A C 1
ATOM 1180 O O . ARG A 1 150 ? -18.102 8.993 29.916 1.00 95.50 150 ARG A O 1
ATOM 1187 N N . LYS A 1 151 ? -18.187 7.020 28.856 1.00 94.44 151 LYS A N 1
ATOM 1188 C CA . LYS A 1 151 ? -19.217 6.446 29.744 1.00 94.44 151 LYS A CA 1
ATOM 1189 C C . LYS A 1 151 ? -18.694 6.263 31.167 1.00 94.44 151 LYS A C 1
ATOM 1191 O O . LYS A 1 151 ? -19.387 6.628 32.109 1.00 94.44 151 LYS A O 1
ATOM 1196 N N . LEU A 1 152 ? -17.476 5.736 31.305 1.00 95.44 152 LEU A N 1
ATOM 1197 C CA . LEU A 1 152 ? -16.809 5.596 32.597 1.00 95.44 152 LEU A CA 1
ATOM 1198 C C . LEU A 1 152 ? -16.615 6.963 33.262 1.00 95.44 152 LEU A C 1
ATOM 1200 O O . LEU A 1 152 ? -16.976 7.123 34.420 1.00 95.44 152 LEU A O 1
ATOM 1204 N N . GLN A 1 153 ? -16.132 7.959 32.514 1.00 96.25 153 GLN A N 1
ATOM 1205 C CA . GLN A 1 153 ? -15.955 9.324 33.010 1.00 96.25 153 GLN A CA 1
ATOM 1206 C C . GLN A 1 153 ? -17.265 9.911 33.548 1.00 96.25 153 GLN A C 1
ATOM 1208 O O . GLN A 1 153 ? -17.287 10.415 34.664 1.00 96.25 153 GLN A O 1
ATOM 1213 N N . ILE A 1 154 ? -18.362 9.804 32.791 1.00 96.06 154 ILE A N 1
ATOM 1214 C CA . ILE A 1 154 ? -19.674 10.306 33.226 1.00 96.06 154 ILE A CA 1
ATOM 1215 C C . ILE A 1 154 ? -20.128 9.600 34.509 1.00 96.06 154 ILE A C 1
ATOM 1217 O O . ILE A 1 154 ? -20.571 10.263 35.441 1.00 96.06 154 ILE A O 1
ATOM 1221 N N . ALA A 1 155 ? -19.995 8.272 34.582 1.00 95.12 155 ALA A N 1
ATOM 1222 C CA . ALA A 1 155 ? -20.414 7.523 35.763 1.00 95.12 155 ALA A CA 1
ATOM 1223 C C . ALA A 1 155 ? -19.621 7.931 37.013 1.00 95.12 155 ALA A C 1
ATOM 1225 O O . ALA A 1 155 ? -20.221 8.142 38.067 1.00 95.12 155 ALA A O 1
ATOM 1226 N N . VAL A 1 156 ? -18.302 8.099 36.871 1.00 95.44 156 VAL A N 1
ATOM 1227 C CA . VAL A 1 156 ? -17.396 8.575 37.927 1.00 95.44 156 VAL A CA 1
ATOM 1228 C C . VAL A 1 156 ? -17.745 10.001 38.356 1.00 95.44 156 VAL A C 1
ATOM 1230 O O . VAL A 1 156 ? -17.791 10.280 39.550 1.00 95.44 156 VAL A O 1
ATOM 1233 N N . GLU A 1 157 ? -18.022 10.906 37.413 1.00 96.56 157 GLU A N 1
ATOM 1234 C CA . GLU A 1 157 ? -18.418 12.285 37.719 1.00 96.56 157 GLU A CA 1
ATOM 1235 C C . GLU A 1 157 ? -19.754 12.348 38.474 1.00 96.56 157 GLU A C 1
ATOM 1237 O O . GLU A 1 157 ? -19.862 13.086 39.452 1.00 96.56 157 GLU A O 1
ATOM 1242 N N . CYS A 1 158 ? -20.759 11.566 38.065 1.00 94.94 158 CYS A N 1
ATOM 1243 C CA . CYS A 1 158 ? -22.028 11.449 38.790 1.00 94.94 158 CYS A CA 1
ATOM 1244 C C . CYS A 1 158 ? -21.809 10.910 40.209 1.00 94.94 158 CYS A C 1
ATOM 1246 O O . CYS A 1 158 ? -22.285 11.507 41.175 1.00 94.94 158 CYS A O 1
ATOM 1248 N N . PHE A 1 159 ? -21.010 9.849 40.339 1.00 94.75 159 PHE A N 1
ATOM 1249 C CA . PHE A 1 159 ? -20.678 9.254 41.630 1.00 94.75 159 PHE A CA 1
ATOM 1250 C C . PHE A 1 159 ? -19.982 10.258 42.561 1.00 94.75 159 PHE A C 1
ATOM 1252 O O . PHE A 1 159 ? -20.370 10.420 43.715 1.00 94.75 159 PHE A O 1
ATOM 1259 N N . GLY A 1 160 ? -19.012 11.020 42.043 1.00 92.31 160 GLY A N 1
ATOM 1260 C CA . GLY A 1 160 ? -18.317 12.072 42.790 1.00 92.31 160 GLY A CA 1
ATOM 1261 C C . GLY A 1 160 ? -19.207 13.250 43.207 1.00 92.31 160 GLY A C 1
ATOM 1262 O O . GLY A 1 160 ? -18.863 13.972 44.140 1.00 92.31 160 GLY A O 1
ATOM 1263 N N . ARG A 1 161 ? -20.3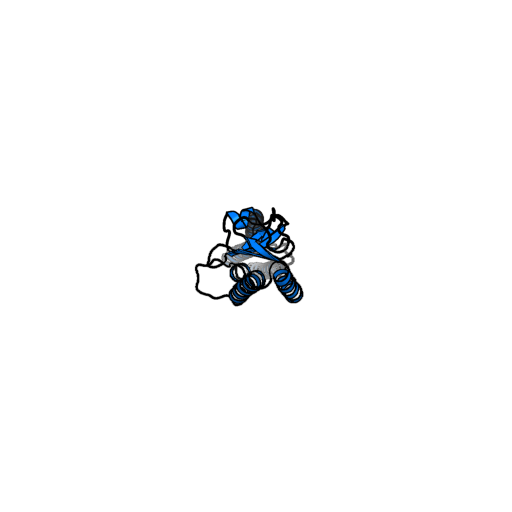64 13.441 42.559 1.00 95.25 161 ARG A N 1
ATOM 1264 C CA . ARG A 1 161 ? -21.378 14.441 42.943 1.00 95.25 161 ARG A CA 1
ATOM 1265 C C . ARG A 1 161 ? -22.384 13.923 43.978 1.00 95.25 161 ARG A C 1
ATOM 1267 O O . ARG A 1 161 ? -23.304 14.657 44.329 1.00 95.25 161 ARG A O 1
ATOM 1274 N N . GLY A 1 162 ? -22.211 12.696 44.469 1.00 91.19 162 GLY A N 1
ATOM 1275 C CA . GLY A 1 162 ? -23.081 12.075 45.470 1.00 91.19 162 GLY A CA 1
ATOM 1276 C C . GLY A 1 162 ? -24.203 11.212 44.892 1.00 91.19 162 GLY A C 1
ATOM 1277 O O . GLY A 1 162 ? -25.022 10.709 45.658 1.00 91.19 162 GLY A O 1
ATOM 1278 N N . ASP A 1 163 ? -24.248 11.004 43.570 1.00 92.94 163 ASP A N 1
ATOM 1279 C CA . ASP A 1 163 ? -25.125 10.000 42.957 1.00 92.94 163 ASP A CA 1
ATOM 1280 C C . ASP A 1 163 ? -24.471 8.613 43.048 1.00 92.94 163 ASP A C 1
ATOM 1282 O O . ASP A 1 163 ? -23.887 8.092 42.091 1.00 92.94 163 ASP A O 1
ATOM 1286 N N . PHE A 1 164 ? -24.534 8.029 44.246 1.00 89.44 164 PHE A N 1
ATOM 1287 C CA . PHE A 1 164 ? -23.907 6.741 44.544 1.00 89.44 164 PHE A CA 1
ATOM 1288 C C . PHE A 1 164 ? -24.574 5.550 43.845 1.00 89.44 164 PHE A C 1
ATOM 1290 O O . PHE A 1 164 ? -23.970 4.483 43.807 1.00 89.44 164 PHE A O 1
ATOM 1297 N N . GLY A 1 165 ? -25.745 5.728 43.222 1.00 88.69 165 GLY A N 1
ATOM 1298 C CA . GLY A 1 165 ? -26.413 4.699 42.414 1.00 88.69 165 GLY A CA 1
ATOM 1299 C C . GLY A 1 165 ? -25.893 4.603 40.971 1.00 88.69 165 GLY A C 1
ATOM 1300 O O . GLY A 1 165 ? -26.255 3.684 40.230 1.00 88.69 165 GLY A O 1
ATOM 1301 N N . SER A 1 166 ? -25.033 5.535 40.545 1.00 91.94 166 SER A N 1
ATOM 1302 C CA . SER A 1 166 ? -24.463 5.567 39.195 1.00 91.94 166 SER A CA 1
ATOM 1303 C C . SER A 1 166 ? -23.567 4.351 38.917 1.00 91.94 166 SER A C 1
ATOM 1305 O O . SER A 1 166 ? -22.689 4.008 39.713 1.00 91.94 166 SER A O 1
ATOM 1307 N N . ARG A 1 167 ? -23.773 3.689 37.769 1.00 92.38 167 ARG A N 1
ATOM 1308 C CA . ARG A 1 167 ? -23.013 2.510 37.308 1.00 92.38 167 ARG A CA 1
ATOM 1309 C C . ARG A 1 167 ? -22.737 2.586 35.811 1.00 92.38 167 ARG A C 1
ATOM 1311 O O . ARG A 1 167 ? -23.546 3.109 35.045 1.00 92.38 167 ARG A O 1
ATOM 1318 N N . VAL A 1 168 ? -21.628 1.997 35.375 1.00 94.81 168 VAL A N 1
ATOM 1319 C CA . VAL A 1 168 ? -21.216 1.949 33.965 1.00 94.81 168 VAL A CA 1
ATOM 1320 C C . VAL A 1 168 ? -21.897 0.806 33.218 1.00 94.81 168 VAL A C 1
ATOM 1322 O O . VAL A 1 168 ? -22.286 0.990 32.062 1.00 94.81 168 VAL A O 1
ATOM 1325 N N . ARG A 1 169 ? -22.036 -0.372 33.851 1.00 92.31 169 ARG A N 1
ATOM 1326 C CA . ARG A 1 169 ? -22.660 -1.584 33.279 1.00 92.31 169 ARG A CA 1
ATOM 1327 C C . ARG A 1 169 ? -22.073 -1.976 31.915 1.00 92.31 169 ARG A C 1
ATOM 1329 O O . ARG A 1 169 ? -22.784 -2.136 30.922 1.00 92.31 169 ARG A O 1
ATOM 1336 N N . SER A 1 170 ? -20.749 -2.111 31.846 1.00 92.31 170 SER A N 1
ATOM 1337 C CA . SER A 1 170 ? -20.061 -2.462 30.596 1.00 92.31 170 SER A CA 1
ATOM 1338 C C . SER A 1 170 ? -20.196 -3.947 30.242 1.00 92.31 170 SER A C 1
ATOM 1340 O O . SER A 1 170 ? -19.855 -4.819 31.038 1.00 92.31 170 SER A O 1
ATOM 1342 N N . THR A 1 171 ? -20.603 -4.236 29.003 1.00 92.94 171 THR A N 1
ATOM 1343 C CA . THR A 1 171 ? -20.631 -5.590 28.415 1.00 92.94 171 THR A CA 1
ATOM 1344 C C . THR A 1 171 ? -19.333 -5.964 27.692 1.00 92.94 171 THR A C 1
ATOM 1346 O O . THR A 1 171 ? -19.236 -7.042 27.107 1.00 92.94 171 THR A O 1
ATOM 1349 N N . ARG A 1 172 ? -18.325 -5.081 27.697 1.00 93.19 172 ARG A N 1
ATOM 1350 C CA . ARG A 1 172 ? -17.061 -5.320 26.990 1.00 93.19 172 ARG A CA 1
ATOM 1351 C C . ARG A 1 172 ? -16.226 -6.388 27.692 1.00 93.19 172 ARG A C 1
ATOM 1353 O O . ARG A 1 172 ? -16.204 -6.470 28.920 1.00 93.19 172 ARG A O 1
ATOM 1360 N N . GLN A 1 173 ? -15.503 -7.171 26.902 1.00 94.88 173 GLN A N 1
ATOM 1361 C CA . GLN A 1 173 ? -14.627 -8.245 27.384 1.00 94.88 173 GLN A CA 1
ATOM 1362 C C . GLN A 1 173 ? -13.137 -7.869 27.330 1.00 94.88 173 GLN A C 1
ATOM 1364 O O . GLN A 1 173 ? -12.285 -8.723 27.527 1.00 94.88 173 GLN A O 1
ATOM 1369 N N . ASP A 1 174 ? -12.834 -6.595 27.080 1.00 94.69 174 ASP A N 1
ATOM 1370 C CA . ASP A 1 174 ? -11.482 -6.038 27.074 1.00 94.69 174 ASP A CA 1
ATOM 1371 C C . ASP A 1 174 ? -11.129 -5.374 28.418 1.00 94.69 174 ASP A C 1
ATOM 1373 O O . ASP A 1 174 ? -11.922 -5.362 29.369 1.00 94.69 174 ASP A O 1
ATOM 1377 N N . GLU A 1 175 ? -9.935 -4.792 28.485 1.00 96.25 175 GLU A N 1
ATOM 1378 C CA . GLU A 1 175 ? -9.389 -4.102 29.654 1.00 96.25 175 GLU A CA 1
ATOM 1379 C C . GLU A 1 175 ? -10.279 -2.927 30.087 1.00 96.25 175 GLU A C 1
ATOM 1381 O O . GLU A 1 175 ? -10.440 -2.670 31.280 1.00 96.25 175 GLU A O 1
ATOM 1386 N N . LEU A 1 176 ? -10.930 -2.242 29.138 1.00 94.94 176 LEU A N 1
ATOM 1387 C CA . LEU A 1 176 ? -11.882 -1.167 29.438 1.00 94.94 176 LEU A CA 1
ATOM 1388 C C . LEU A 1 176 ? -13.167 -1.714 30.069 1.00 94.94 176 LEU A C 1
ATOM 1390 O O . LEU A 1 176 ? -13.731 -1.105 30.980 1.00 94.94 176 LEU A O 1
ATOM 1394 N N . GLY A 1 177 ? -13.635 -2.875 29.609 1.00 95.19 177 GLY A N 1
ATOM 1395 C CA . GLY A 1 177 ? -14.723 -3.609 30.247 1.00 95.19 177 GLY A CA 1
ATOM 1396 C C . GLY A 1 177 ? -14.377 -4.064 31.659 1.00 95.19 177 GLY A C 1
ATOM 1397 O O . GLY A 1 177 ? -15.201 -3.930 32.564 1.00 95.19 177 GLY A O 1
ATOM 1398 N N . GLN A 1 178 ? -13.156 -4.557 31.864 1.00 96.81 178 GLN A N 1
ATOM 1399 C CA . GLN A 1 178 ? -12.667 -4.928 33.187 1.00 96.81 178 GLN A CA 1
ATOM 1400 C C . GLN A 1 178 ? -12.609 -3.716 34.118 1.00 96.81 178 GLN A C 1
ATOM 1402 O O . GLN A 1 178 ? -13.129 -3.791 35.228 1.00 96.81 178 GLN A O 1
ATOM 1407 N N . LEU A 1 179 ? -12.075 -2.587 33.650 1.00 95.94 179 LEU A N 1
ATOM 1408 C CA . LEU A 1 179 ? -12.011 -1.349 34.424 1.00 95.94 179 LEU A CA 1
ATOM 1409 C C . LEU A 1 179 ? -13.402 -0.856 34.843 1.00 95.94 179 LEU A C 1
ATOM 1411 O O . LEU A 1 179 ? -13.607 -0.498 36.001 1.00 95.94 179 LEU A O 1
ATOM 1415 N N . ALA A 1 180 ? -14.373 -0.894 33.929 1.00 96.38 180 ALA A N 1
ATOM 1416 C CA . ALA A 1 180 ? -15.754 -0.530 34.229 1.00 96.38 180 ALA A CA 1
ATOM 1417 C C . ALA A 1 180 ? -16.384 -1.431 35.303 1.00 96.38 180 ALA A C 1
ATOM 1419 O O . ALA A 1 180 ? -17.030 -0.928 36.216 1.00 96.38 180 ALA A O 1
ATOM 1420 N N . ARG A 1 181 ? -16.161 -2.751 35.239 1.00 96.31 181 ARG A N 1
ATOM 1421 C CA . ARG A 1 181 ? -16.651 -3.685 36.269 1.00 96.31 181 ARG A CA 1
ATOM 1422 C C . ARG A 1 181 ? -15.994 -3.445 37.625 1.00 96.31 181 ARG A C 1
ATOM 1424 O O . ARG A 1 181 ? -16.673 -3.506 38.643 1.00 96.31 181 ARG A O 1
ATOM 1431 N N . THR A 1 182 ? -14.694 -3.158 37.645 1.00 96.38 182 THR A N 1
ATOM 1432 C CA . THR A 1 182 ? -13.978 -2.819 38.882 1.00 96.38 182 THR A CA 1
ATOM 1433 C C . THR A 1 182 ? -14.530 -1.537 39.509 1.00 96.38 182 THR A C 1
ATOM 1435 O O . THR A 1 182 ? -14.698 -1.481 40.725 1.00 96.38 182 THR A O 1
ATOM 1438 N N . PHE A 1 183 ? -14.857 -0.526 38.696 1.00 96.31 183 PHE A N 1
ATOM 1439 C CA . PHE A 1 183 ? -15.526 0.683 39.178 1.00 96.31 183 PHE A CA 1
ATOM 1440 C C . PHE A 1 183 ? -16.912 0.378 39.762 1.00 96.31 183 PHE A C 1
ATOM 1442 O O . PHE A 1 183 ? -17.191 0.788 40.885 1.00 96.31 183 PHE A O 1
ATOM 1449 N N . ASP A 1 184 ? -17.744 -0.393 39.057 1.00 96.31 184 ASP A N 1
ATOM 1450 C CA . ASP A 1 184 ? -19.087 -0.750 39.533 1.00 96.31 184 ASP A CA 1
ATOM 1451 C C . ASP A 1 184 ? -19.034 -1.496 40.885 1.00 96.31 184 ASP A C 1
ATOM 1453 O O . ASP A 1 184 ? -19.785 -1.168 41.799 1.00 96.31 184 ASP A O 1
ATOM 1457 N N . GLN A 1 185 ? -18.080 -2.418 41.067 1.00 95.94 185 GLN A N 1
ATOM 1458 C CA . GLN A 1 185 ? -17.872 -3.115 42.346 1.00 95.94 185 GLN A CA 1
ATOM 1459 C C . GLN A 1 185 ? -17.436 -2.183 43.485 1.00 95.94 185 GLN A C 1
ATOM 1461 O O . GLN A 1 185 ? -17.813 -2.390 44.639 1.00 95.94 185 GLN A O 1
ATOM 1466 N N . MET A 1 186 ? -16.600 -1.184 43.191 1.00 95.81 186 MET A N 1
ATOM 1467 C CA . MET A 1 186 ? -16.207 -0.169 44.171 1.00 95.81 186 MET A CA 1
ATOM 1468 C C . MET A 1 186 ? -17.421 0.658 44.600 1.00 95.81 186 MET A C 1
ATOM 1470 O O . MET A 1 186 ? -17.622 0.871 45.795 1.00 95.81 186 MET A O 1
ATOM 1474 N N . ALA A 1 187 ? -18.234 1.073 43.628 1.00 95.38 187 ALA A N 1
ATOM 1475 C CA . ALA A 1 187 ? -19.445 1.842 43.857 1.00 95.38 187 ALA A CA 1
ATOM 1476 C C . AL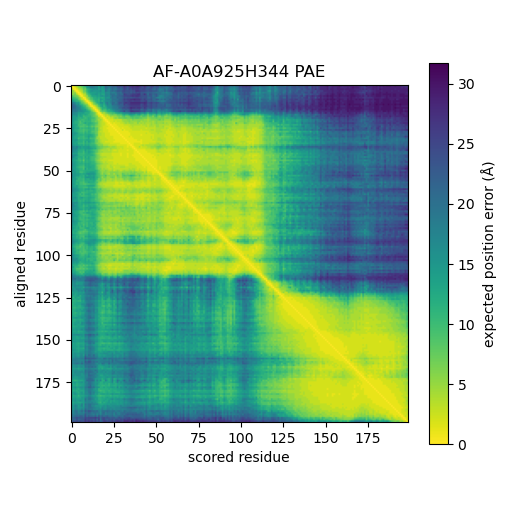A A 1 187 ? -20.454 1.067 44.725 1.00 95.38 187 ALA A C 1
ATOM 1478 O O . ALA A 1 187 ? -20.936 1.619 45.711 1.00 95.38 187 ALA A O 1
ATOM 1479 N N . ASP A 1 188 ? -20.671 -0.229 44.454 1.00 95.06 188 ASP A N 1
ATOM 1480 C CA . ASP A 1 188 ? -21.546 -1.098 45.264 1.00 95.06 188 ASP A CA 1
ATOM 1481 C C . ASP A 1 188 ? -21.101 -1.169 46.733 1.00 95.06 188 ASP A C 1
ATOM 1483 O O . ASP A 1 188 ? -21.919 -1.107 47.655 1.00 95.06 188 ASP A O 1
ATOM 1487 N N . ARG A 1 189 ? -19.789 -1.283 46.975 1.00 94.56 189 ARG A N 1
ATOM 1488 C CA . ARG A 1 189 ? -19.239 -1.345 48.338 1.00 94.56 189 ARG A CA 1
ATOM 1489 C C . ARG A 1 189 ? -19.438 -0.034 49.089 1.00 94.56 189 ARG A C 1
ATOM 1491 O O . ARG A 1 189 ? -19.810 -0.069 50.256 1.00 94.56 189 ARG A O 1
ATOM 1498 N N . ILE A 1 190 ? -19.186 1.100 48.438 1.00 94.06 190 ILE A N 1
ATOM 1499 C CA . ILE A 1 190 ? -19.340 2.424 49.054 1.00 94.06 190 ILE A CA 1
ATOM 1500 C C . ILE A 1 190 ? -20.814 2.711 49.356 1.00 94.06 190 ILE A C 1
ATOM 1502 O O . ILE A 1 190 ? -21.120 3.168 50.452 1.00 94.06 190 ILE A O 1
ATOM 1506 N N . GLU A 1 191 ? -21.724 2.401 48.431 1.00 91.94 191 GLU A N 1
ATOM 1507 C CA . GLU A 1 191 ? -23.168 2.556 48.649 1.00 91.94 191 GLU A CA 1
ATOM 1508 C C . GLU A 1 191 ? -23.639 1.718 49.846 1.00 91.94 191 GLU A C 1
ATOM 1510 O O . GLU A 1 191 ? -24.283 2.242 50.751 1.00 91.94 191 GLU A O 1
ATOM 1515 N N . THR A 1 192 ? -23.203 0.456 49.929 1.00 93.06 192 THR A N 1
ATOM 1516 C CA . THR A 1 192 ? -23.515 -0.421 51.072 1.00 93.06 192 THR A CA 1
ATOM 1517 C C . THR A 1 192 ? -23.005 0.144 52.405 1.00 93.06 192 THR A C 1
ATOM 1519 O O . THR A 1 192 ? -23.688 0.034 53.422 1.00 93.06 192 THR A O 1
ATOM 1522 N N . LEU A 1 193 ? -21.806 0.743 52.423 1.00 93.12 193 LEU A N 1
ATOM 1523 C CA . LEU A 1 193 ? -21.243 1.359 53.630 1.00 93.12 193 LEU A CA 1
ATOM 1524 C C . LEU A 1 193 ? -22.045 2.590 54.073 1.00 93.12 193 LEU A C 1
ATOM 1526 O O . LEU A 1 193 ? -22.349 2.723 55.256 1.00 93.12 193 LEU A O 1
ATOM 1530 N N . LEU A 1 194 ? -22.425 3.456 53.133 1.00 90.44 194 LEU A N 1
ATOM 1531 C CA . LEU A 1 194 ? -23.223 4.650 53.420 1.00 90.44 194 LEU A CA 1
ATOM 1532 C C . LEU A 1 194 ? -24.633 4.304 53.913 1.00 90.44 194 LEU A C 1
ATOM 1534 O O . LEU A 1 194 ? -25.147 4.957 54.823 1.00 90.44 194 LEU A O 1
ATOM 1538 N N . ASP A 1 195 ? -25.250 3.269 53.346 1.00 90.06 195 ASP A N 1
ATOM 1539 C CA . ASP A 1 195 ? -26.560 2.781 53.785 1.00 90.06 195 ASP A CA 1
ATOM 1540 C C . ASP A 1 195 ? -26.518 2.187 55.196 1.00 90.06 195 ASP A C 1
ATOM 1542 O O . ASP A 1 195 ? -27.489 2.310 55.945 1.00 90.06 195 ASP A O 1
ATOM 1546 N N . ALA A 1 196 ? -25.401 1.557 55.575 1.00 91.50 196 ALA A N 1
ATOM 1547 C CA . ALA A 1 196 ? -25.200 1.047 56.926 1.00 91.50 196 ALA A CA 1
ATOM 1548 C C . ALA A 1 196 ? -25.021 2.177 57.953 1.00 91.50 196 ALA A C 1
ATOM 1550 O O . ALA A 1 196 ? -25.511 2.049 59.068 1.00 91.50 196 ALA A O 1
ATOM 1551 N N . GLU A 1 197 ? -24.363 3.279 57.582 1.00 89.06 197 GLU A N 1
ATOM 1552 C CA . GLU A 1 197 ? -24.152 4.441 58.460 1.00 89.06 197 GLU A CA 1
ATOM 1553 C C . GLU A 1 197 ? -25.421 5.294 58.645 1.00 89.06 197 GLU A C 1
ATOM 1555 O O . GLU A 1 197 ? -25.572 5.983 59.651 1.00 89.06 197 GLU A O 1
ATOM 1560 N N . ARG A 1 198 ? -26.362 5.243 57.692 1.00 82.06 198 ARG A N 1
ATOM 1561 C CA . ARG A 1 198 ? -27.649 5.961 57.771 1.00 82.06 198 ARG A CA 1
ATOM 1562 C C . ARG A 1 198 ? -28.735 5.260 58.599 1.00 82.06 198 ARG A C 1
ATOM 1564 O O . ARG A 1 198 ? -29.800 5.855 58.771 1.00 82.06 198 ARG A O 1
ATOM 1571 N N . ARG A 1 199 ? -28.517 4.023 59.050 1.00 66.12 199 ARG A N 1
ATOM 1572 C CA . ARG A 1 199 ? -29.465 3.246 59.871 1.00 66.12 199 ARG A CA 1
ATOM 1573 C C . ARG A 1 199 ? -29.140 3.349 61.352 1.00 66.12 199 ARG A C 1
ATOM 1575 O O . ARG A 1 199 ? -30.118 3.412 62.127 1.00 66.12 199 ARG A O 1
#

Nearest PDB structures (foldseek):
  3kyz-assembly1_A-2  TM=7.250E-01  e=2.995E-02  Pseudomonas aeruginosa
  4gcz-assembly1_A  TM=2.491E-01  e=5.944E-02  Bacillus subtilis subsp. subtilis str. 168
  4gcz-assembly1_B  TM=2.768E-01  e=1.108E-01  Bacillus subtilis subsp. subtilis str. 168
  3pu2-assembly5_E  TM=2.655E-01  e=9.252E+00  Cereibacter sphaeroides 2.4.1

pLDDT: mean 82.35, std 15.83, range [33.62, 97.81]

Sequence (199 aa):
MVIATAIDFDGSDQQRAPLGTIFSLQLAEARNAYETGGPDALRKTLERFRRLTDSEGVLTDAEGRDLVSGQIRTDLRDAARRRRRGTFAGKRGGTVIGRPSRDGQYFYFLTLQGRGVVRWFLQPEVHLAVLLVLTVLSYAFARYLTSPVRKLQIAVECFGRGDFGSRVRSTRQDELGQLARTFDQMADRIETLLDAERR

Solvent-accessible surface area (backbone atoms only — not comparable to full-atom values): 10959 Å² total; per-residue (Å²): 122,71,74,56,64,77,57,57,53,64,91,82,61,94,69,78,49,74,64,58,56,52,52,53,50,51,47,52,50,43,48,50,29,33,77,76,51,37,41,67,38,25,45,55,51,40,53,54,48,25,75,75,65,78,31,50,60,46,53,21,36,51,74,14,32,28,58,64,80,70,44,70,39,79,69,46,21,65,43,38,62,68,61,49,65,24,64,44,82,34,78,87,57,25,44,28,37,30,44,67,43,97,85,57,55,37,31,36,34,38,43,40,84,56,81,43,58,70,60,60,75,67,37,67,67,53,55,52,51,52,51,51,50,50,51,52,51,52,52,51,50,50,50,66,55,52,51,58,52,51,46,46,51,51,26,51,54,41,34,75,72,68,42,53,85,52,61,54,82,55,88,51,91,49,71,70,18,49,50,32,50,53,48,39,55,52,36,54,53,53,42,54,52,53,58,60,74,74,106

Foldseek 3Di:
DVVVVLQFVDPPDPPPNVVNVVVLVLLVCLVVLCVPPNLVSSVVSQVVVCVVPVKGKFKAFLQQQTRNVRHRDPQCRVCSVVVPAGWDATPVQFIKHWDADPVSGMIMIITDPDHCPVVCVPDVVNVVVVVVVVVVVVVVVCCVPVVLVVLLVVLVVCVVVVVLVRASPDPDPDPSSVVRVVVRVVSVVVVVVVVVVVD